Protein AF-A0A1G6X7L1-F1 (afdb_monomer)

Sequence (211 aa):
MFVKTYCVPLAWALCLGLVFGLPQARAQELPPTDASYVEVDPAAQRVAAINAEDNGARSALESLVRREPRNALARLQYAQMLLDRGLRARVARELDSAERFSEAGSPLRRSVHFNAGWILFRMGDFDGARSQWLQAWQQHGGHPDWVPVAFALALWSQGDRDTALAFFKAELAARPDQWQSAEAFDARTRDMSPGERFALQSMQQALASAR

Radius of gyration: 25.92 Å; Cα contacts (8 Å, |Δi|>4): 232; chains: 1; bounding box: 43×106×59 Å

Foldseek 3Di:
DDDDDDDDDDDDPPPPDDPDDDPPPPPDDAPDLAQFQPDAQPLLDAQDADDLPPPVSLVVLVVCCVVCVLQLSSLLNNLQSCVVVVVPVCNVVSLVSSCVSDDPLDSSNLSSLNSQLVSCVSVVNLVSSRVSPSSSCVSVVGRHNCRLLSNLSSCLSVVVLVVSLSSLVSNCVNCVVCPVDPVSLCVNCVVPDPSSSVSSVVSVVVVVVVD

Structure (mmCIF, N/CA/C/O backbone):
data_AF-A0A1G6X7L1-F1
#
_entry.id   AF-A0A1G6X7L1-F1
#
loop_
_atom_site.group_PDB
_atom_site.id
_atom_site.type_symbol
_atom_site.label_atom_id
_atom_site.label_alt_id
_atom_site.label_comp_id
_atom_site.label_asym_id
_atom_site.label_entity_id
_atom_site.label_seq_id
_atom_site.pdbx_PDB_ins_code
_atom_site.Cartn_x
_atom_site.Cartn_y
_atom_site.Cartn_z
_atom_site.occupancy
_atom_site.B_iso_or_equiv
_atom_site.auth_seq_id
_atom_site.auth_comp_id
_atom_site.auth_asym_id
_atom_site.auth_atom_id
_atom_site.pdbx_PDB_model_num
ATOM 1 N N . MET A 1 1 ? 8.230 -88.586 34.409 1.00 37.84 1 MET A N 1
ATOM 2 C CA . MET A 1 1 ? 9.679 -88.858 34.322 1.00 37.84 1 MET A CA 1
ATOM 3 C C . MET A 1 1 ? 10.165 -88.284 32.990 1.00 37.84 1 MET A C 1
ATOM 5 O O . MET A 1 1 ? 9.683 -88.753 31.977 1.00 37.84 1 MET A O 1
ATOM 9 N N . PHE A 1 2 ? 11.011 -87.242 33.035 1.00 40.34 2 PHE A N 1
ATOM 10 C CA . PHE A 1 2 ? 11.836 -86.648 31.953 1.00 40.34 2 PHE A CA 1
ATOM 11 C C . PHE A 1 2 ? 11.131 -86.090 30.681 1.00 40.34 2 PHE A C 1
ATOM 13 O O . PHE A 1 2 ? 10.528 -86.828 29.923 1.00 40.34 2 PHE A O 1
ATOM 20 N N . VAL A 1 3 ? 11.041 -84.757 30.503 1.00 43.66 3 VAL A N 1
ATOM 21 C CA . VAL A 1 3 ? 12.027 -83.829 29.871 1.00 43.66 3 VAL A CA 1
ATOM 22 C C . VAL A 1 3 ? 11.927 -83.816 28.331 1.00 43.66 3 VAL A C 1
ATOM 24 O O . VAL A 1 3 ? 12.275 -84.809 27.710 1.00 43.66 3 VAL A O 1
ATOM 27 N N . LYS A 1 4 ? 11.539 -82.688 27.700 1.00 40.00 4 LYS A N 1
ATOM 28 C CA . LYS A 1 4 ? 12.466 -81.693 27.100 1.00 40.00 4 LYS A CA 1
ATOM 29 C C . LYS A 1 4 ? 11.749 -80.597 26.287 1.00 40.00 4 LYS A C 1
ATOM 31 O O . LYS A 1 4 ? 10.943 -80.857 25.404 1.00 40.00 4 LYS A O 1
ATOM 36 N N . THR A 1 5 ? 12.138 -79.375 26.612 1.00 51.00 5 THR A N 1
ATOM 37 C CA . THR A 1 5 ? 11.936 -78.065 25.983 1.00 51.00 5 THR A CA 1
ATOM 38 C C . THR A 1 5 ? 12.610 -77.939 24.611 1.00 51.00 5 THR A C 1
ATOM 40 O O . THR A 1 5 ? 13.760 -78.347 24.525 1.00 51.00 5 THR A O 1
ATOM 43 N N . TYR A 1 6 ? 11.978 -77.264 23.634 1.00 56.81 6 TYR A N 1
ATOM 44 C CA . TYR A 1 6 ? 12.586 -76.433 22.559 1.00 56.81 6 TYR A CA 1
ATOM 45 C C . TYR A 1 6 ? 11.484 -75.450 22.078 1.00 56.81 6 TYR A C 1
ATOM 47 O O . TYR A 1 6 ? 10.427 -75.904 21.664 1.00 56.81 6 TYR A O 1
ATOM 55 N N . CYS A 1 7 ? 11.487 -74.142 22.373 1.00 43.94 7 CYS A N 1
ATOM 56 C CA . CYS A 1 7 ? 12.358 -73.035 21.937 1.00 43.94 7 CYS A CA 1
ATOM 57 C C . CYS A 1 7 ? 12.256 -72.730 20.428 1.00 43.94 7 CYS A C 1
ATOM 59 O O . CYS A 1 7 ? 12.809 -73.493 19.650 1.00 43.94 7 CYS A O 1
ATOM 61 N N . VAL A 1 8 ? 11.537 -71.655 20.049 1.00 50.31 8 VAL A N 1
ATOM 62 C CA . VAL A 1 8 ? 12.000 -70.457 19.290 1.00 50.31 8 VAL A CA 1
ATOM 63 C C . VAL A 1 8 ? 10.814 -69.470 19.135 1.00 50.31 8 VAL A C 1
ATOM 65 O O . VAL A 1 8 ? 9.807 -69.844 18.536 1.00 50.31 8 VAL A O 1
ATOM 68 N N . PRO A 1 9 ? 10.908 -68.206 19.601 1.00 54.66 9 PRO A N 1
ATOM 69 C CA . PRO A 1 9 ? 10.032 -67.115 19.175 1.00 54.66 9 PRO A CA 1
ATOM 70 C C . PRO A 1 9 ? 10.755 -66.180 18.181 1.00 54.66 9 PRO A C 1
ATOM 72 O O . PRO A 1 9 ? 11.858 -65.708 18.440 1.00 54.66 9 PRO A O 1
ATOM 75 N N . LEU A 1 10 ? 10.117 -65.874 17.052 1.00 45.69 10 LEU A N 1
ATOM 76 C CA . LEU A 1 10 ? 10.469 -64.800 16.110 1.00 45.69 10 LEU A CA 1
ATOM 77 C C . LEU A 1 10 ? 9.136 -64.213 15.624 1.00 45.69 10 LEU A C 1
ATOM 79 O O . LEU A 1 10 ? 8.244 -64.974 15.279 1.00 45.69 10 LEU A O 1
ATOM 83 N N . ALA A 1 11 ? 8.883 -62.918 15.523 1.00 41.53 11 ALA A N 1
ATOM 84 C CA . ALA A 1 11 ? 9.571 -61.711 15.934 1.00 41.53 11 ALA A CA 1
ATOM 85 C C . ALA A 1 11 ? 8.480 -60.622 15.904 1.00 41.53 11 ALA A C 1
ATOM 87 O O . ALA A 1 11 ? 7.683 -60.567 14.966 1.00 41.53 11 ALA A O 1
ATOM 88 N N . TRP A 1 12 ? 8.401 -59.784 16.936 1.00 43.56 12 TRP A N 1
ATOM 89 C CA . TRP A 1 12 ? 7.521 -58.617 16.941 1.00 43.56 12 TRP A CA 1
ATOM 90 C C . TRP A 1 12 ? 8.093 -57.555 15.998 1.00 43.56 12 TRP A C 1
ATOM 92 O O . TRP A 1 12 ? 9.092 -56.912 16.315 1.00 43.56 12 TRP A O 1
ATOM 102 N N . ALA A 1 13 ? 7.465 -57.362 14.839 1.00 49.31 13 ALA A N 1
ATOM 103 C CA . ALA A 1 13 ? 7.762 -56.239 13.961 1.00 49.31 13 ALA A CA 1
ATOM 104 C C . ALA A 1 13 ? 7.077 -54.972 14.508 1.00 49.31 13 ALA A C 1
ATOM 106 O O . ALA A 1 13 ? 5.924 -54.675 14.197 1.00 49.31 13 ALA A O 1
ATOM 107 N N . LEU A 1 14 ? 7.795 -54.235 15.357 1.00 47.28 14 LEU A N 1
ATOM 108 C CA . LEU A 1 14 ? 7.478 -52.854 15.719 1.00 47.28 14 LEU A CA 1
ATOM 109 C C . LEU A 1 14 ? 7.603 -51.973 14.468 1.00 47.28 14 LEU A C 1
ATOM 111 O O . LEU A 1 14 ? 8.698 -51.569 14.081 1.00 47.28 14 LEU A O 1
ATOM 115 N N . CYS A 1 15 ? 6.472 -51.667 13.832 1.00 44.88 15 CYS A N 1
ATOM 116 C CA . CYS A 1 15 ? 6.388 -50.597 12.844 1.00 44.88 15 CYS A CA 1
ATOM 117 C C . CYS A 1 15 ? 6.437 -49.251 13.580 1.00 44.88 15 CYS A C 1
ATOM 119 O O . CYS A 1 15 ? 5.410 -48.711 13.988 1.00 44.88 15 CYS A O 1
ATOM 121 N N . LEU A 1 16 ? 7.645 -48.718 13.769 1.00 51.53 16 LEU A N 1
ATOM 122 C CA . LEU A 1 16 ? 7.860 -47.314 14.112 1.00 51.53 16 LEU A CA 1
ATOM 123 C C . LEU A 1 16 ? 7.413 -46.461 12.919 1.00 51.53 16 LEU A C 1
ATOM 125 O O . LEU A 1 16 ? 8.151 -46.271 11.954 1.00 51.53 16 LEU A O 1
ATOM 129 N N . GLY A 1 17 ? 6.168 -45.990 12.976 1.00 51.66 17 GLY A N 1
ATOM 130 C CA . GLY A 1 17 ? 5.639 -45.001 12.050 1.00 51.66 17 GLY A CA 1
ATOM 131 C C . GLY A 1 17 ? 6.431 -43.702 12.170 1.00 51.66 17 GLY A C 1
ATOM 132 O O . GLY A 1 17 ? 6.339 -42.997 13.172 1.00 51.66 17 GLY A O 1
ATOM 133 N N . LEU A 1 18 ? 7.211 -43.396 11.135 1.00 55.12 18 LEU A N 1
ATOM 134 C CA . LEU A 1 18 ? 7.778 -42.076 10.889 1.00 55.12 18 LEU A CA 1
ATOM 135 C C . LEU A 1 18 ? 6.626 -41.081 10.705 1.00 55.12 18 LEU A C 1
ATOM 137 O O . LEU A 1 18 ? 6.041 -40.979 9.628 1.00 55.12 18 LEU A O 1
ATOM 141 N N . VAL A 1 19 ? 6.287 -40.351 11.768 1.00 57.75 19 VAL A N 1
ATOM 142 C CA . VAL A 1 19 ? 5.445 -39.158 11.669 1.00 57.75 19 VAL A CA 1
ATOM 143 C C . VAL A 1 19 ? 6.284 -38.090 10.974 1.00 57.75 19 VAL A C 1
ATOM 145 O O . VAL A 1 19 ? 7.127 -37.439 11.588 1.00 57.75 19 VAL A O 1
ATOM 148 N N . PHE A 1 20 ? 6.090 -37.949 9.663 1.00 55.00 20 PHE A N 1
ATOM 149 C CA . PHE A 1 20 ? 6.583 -36.805 8.906 1.00 55.00 20 PHE A CA 1
ATOM 150 C C . PHE A 1 20 ? 5.993 -35.531 9.521 1.00 55.00 20 PHE A C 1
ATOM 152 O O . PHE A 1 20 ? 4.781 -35.320 9.494 1.00 55.00 20 PHE A O 1
ATOM 159 N N . GLY A 1 21 ? 6.853 -34.697 10.107 1.00 51.59 21 GLY A N 1
ATOM 160 C CA . GLY A 1 21 ? 6.474 -33.380 10.600 1.00 51.59 21 GLY A CA 1
ATOM 161 C C . GLY A 1 21 ? 6.004 -32.514 9.437 1.00 51.59 21 GLY A C 1
ATOM 162 O O . GLY A 1 21 ? 6.806 -32.120 8.592 1.00 51.59 21 GLY A O 1
ATOM 163 N N . LEU A 1 22 ? 4.703 -32.231 9.382 1.00 60.34 22 LEU A N 1
ATOM 164 C CA . LEU A 1 22 ? 4.175 -31.189 8.509 1.00 60.34 22 LEU A CA 1
ATOM 165 C C . LEU A 1 22 ? 4.802 -29.849 8.927 1.00 60.34 22 LEU A C 1
ATOM 167 O O . LEU A 1 22 ? 4.898 -29.582 10.131 1.00 60.34 22 LEU A O 1
ATOM 171 N N . PRO A 1 23 ? 5.226 -28.995 7.980 1.00 51.00 23 PRO A N 1
ATOM 172 C CA . PRO A 1 23 ? 5.684 -27.659 8.316 1.00 51.00 23 PRO A CA 1
ATOM 173 C C . PRO A 1 23 ? 4.526 -26.919 8.986 1.00 51.00 23 PRO A C 1
ATOM 175 O O . PRO A 1 23 ? 3.492 -26.671 8.366 1.00 51.00 23 PRO A O 1
ATOM 178 N N . GLN A 1 24 ? 4.678 -26.592 10.269 1.00 48.41 24 GLN A N 1
ATOM 179 C CA . GLN A 1 24 ? 3.738 -25.704 10.935 1.00 48.41 24 GLN A CA 1
ATOM 180 C C . GLN A 1 24 ? 3.845 -24.344 10.252 1.00 48.41 24 GLN A C 1
ATOM 182 O O . GLN A 1 24 ? 4.888 -23.690 10.327 1.00 48.41 24 GLN A O 1
ATOM 187 N N . ALA A 1 25 ? 2.781 -23.936 9.558 1.00 50.44 25 ALA A N 1
ATOM 188 C CA . ALA A 1 25 ? 2.624 -22.563 9.117 1.00 50.44 25 ALA A CA 1
ATOM 189 C C . ALA A 1 25 ? 2.674 -21.692 10.377 1.00 50.44 25 ALA A C 1
ATOM 191 O O . ALA A 1 25 ? 1.733 -21.673 11.169 1.00 50.44 25 ALA A O 1
ATOM 192 N N . ARG A 1 26 ? 3.817 -21.045 10.622 1.00 50.56 26 ARG A N 1
ATOM 193 C CA . ARG A 1 26 ? 3.919 -20.067 11.699 1.00 50.56 26 ARG A CA 1
ATOM 194 C C . ARG A 1 26 ? 2.956 -18.947 11.350 1.00 50.56 26 ARG A C 1
ATOM 196 O O . ARG A 1 26 ? 3.127 -18.310 10.312 1.00 50.56 26 ARG A O 1
ATOM 203 N N . ALA A 1 27 ? 1.954 -18.733 12.198 1.00 59.91 27 ALA A N 1
ATOM 204 C CA . ALA A 1 27 ? 1.160 -17.520 12.137 1.00 59.91 27 ALA A CA 1
ATOM 205 C C . ALA A 1 27 ? 2.143 -16.346 12.218 1.00 59.91 27 ALA A C 1
ATOM 207 O O . ALA A 1 27 ? 2.868 -16.213 13.204 1.00 59.91 27 ALA A O 1
ATOM 208 N N . GLN A 1 28 ? 2.255 -15.574 11.137 1.00 66.81 28 GLN A N 1
ATOM 209 C CA . GLN A 1 28 ? 3.029 -14.341 11.163 1.00 66.81 28 GLN A CA 1
ATOM 210 C C . GLN A 1 28 ? 2.361 -13.405 12.165 1.00 66.81 28 GLN A C 1
ATOM 212 O O . GLN A 1 28 ? 1.167 -13.125 12.051 1.00 66.81 28 GLN A O 1
ATOM 217 N N . GLU A 1 29 ? 3.130 -12.976 13.161 1.00 84.75 29 GLU A N 1
ATOM 218 C CA . GLU A 1 29 ? 2.651 -12.090 14.213 1.00 84.75 29 GLU A CA 1
ATOM 219 C C . GLU A 1 29 ? 2.239 -10.748 13.601 1.00 84.75 29 GLU A C 1
ATOM 221 O O . GLU A 1 29 ? 3.003 -10.131 12.853 1.00 84.75 29 GLU A O 1
ATOM 226 N N . LEU A 1 30 ? 0.996 -10.344 13.862 1.00 92.25 30 LEU A N 1
ATOM 227 C CA . LEU A 1 30 ? 0.472 -9.064 13.407 1.00 92.25 30 LEU A CA 1
ATOM 228 C C . LEU A 1 30 ? 1.059 -7.926 14.253 1.00 92.25 30 LEU A C 1
ATOM 230 O O . LEU A 1 30 ? 1.385 -8.142 15.422 1.00 92.25 30 LEU A O 1
ATOM 234 N N . PRO A 1 31 ? 1.151 -6.705 13.697 1.00 95.50 31 PRO A N 1
ATOM 235 C CA . PRO A 1 31 ? 1.469 -5.535 14.499 1.00 95.50 31 PRO A CA 1
ATOM 236 C C . PRO A 1 31 ? 0.452 -5.353 15.644 1.00 95.50 31 PRO A C 1
ATOM 238 O O . PRO A 1 31 ? -0.723 -5.695 15.468 1.00 95.50 31 PRO A O 1
ATOM 241 N N . PRO A 1 32 ? 0.861 -4.810 16.803 1.00 95.31 32 PRO A N 1
ATOM 242 C CA . PRO A 1 32 ? -0.068 -4.446 17.868 1.00 95.31 32 PRO A CA 1
ATOM 243 C C . PRO A 1 32 ? -1.196 -3.525 17.378 1.00 95.31 32 PRO A C 1
ATOM 245 O O . PRO A 1 32 ? -1.004 -2.681 16.508 1.00 95.31 32 PRO A O 1
ATOM 248 N N . THR A 1 33 ? -2.394 -3.666 17.947 1.00 94.88 33 THR A N 1
ATOM 249 C CA . THR A 1 33 ? -3.557 -2.825 17.614 1.00 94.88 33 THR A CA 1
ATOM 250 C C . THR A 1 33 ? -3.740 -1.722 18.656 1.00 94.88 33 THR A C 1
ATOM 252 O O . THR A 1 33 ? -4.708 -1.735 19.422 1.00 94.88 33 THR A O 1
ATOM 255 N N . ASP A 1 34 ? -2.800 -0.784 18.731 1.00 93.12 34 ASP A N 1
ATOM 256 C CA . ASP A 1 34 ? -2.845 0.330 19.683 1.00 93.12 34 ASP A CA 1
ATOM 257 C C . ASP A 1 34 ? -2.622 1.696 19.009 1.00 93.12 34 ASP A C 1
ATOM 259 O O . ASP A 1 34 ? -2.259 1.791 17.839 1.00 93.12 34 ASP A O 1
ATOM 263 N N . ALA A 1 35 ? -2.906 2.776 19.738 1.00 94.62 35 ALA A N 1
ATOM 264 C CA . ALA A 1 35 ? -2.915 4.136 19.198 1.00 94.62 35 ALA A CA 1
ATOM 265 C C . ALA A 1 35 ? -1.516 4.785 19.080 1.00 94.62 35 ALA A C 1
ATOM 267 O O . ALA A 1 35 ? -1.427 5.988 18.840 1.00 94.62 35 ALA A O 1
ATOM 268 N N . SER A 1 36 ? -0.424 4.034 19.267 1.00 96.12 36 SER A N 1
ATOM 269 C CA . SER A 1 36 ? 0.944 4.574 19.208 1.00 96.12 36 SER A CA 1
ATOM 270 C C . SER A 1 36 ? 1.467 4.811 17.788 1.00 96.12 36 SER A C 1
ATOM 272 O O . SER A 1 36 ? 2.488 5.477 17.630 1.00 96.12 36 SER A O 1
ATOM 274 N N . TYR A 1 37 ? 0.773 4.318 16.755 1.00 96.94 37 TYR A N 1
ATOM 275 C CA . TYR A 1 37 ? 1.136 4.496 15.344 1.00 96.94 37 TYR A CA 1
ATOM 276 C C . TYR A 1 37 ? 0.974 5.936 14.874 1.00 96.94 37 TYR A C 1
ATOM 278 O O . TYR A 1 37 ? 0.020 6.242 14.166 1.00 96.94 37 TYR A O 1
ATOM 286 N N . VAL A 1 38 ? 1.905 6.815 15.255 1.00 96.62 38 VAL A N 1
ATOM 287 C CA . VAL A 1 38 ? 1.915 8.259 14.954 1.00 96.62 38 VAL A CA 1
ATOM 288 C C . VAL A 1 38 ? 3.126 8.722 14.141 1.00 96.62 38 VAL A C 1
ATOM 290 O O . VAL A 1 38 ? 3.149 9.866 13.689 1.00 96.62 38 VAL A O 1
ATOM 293 N N . GLU A 1 39 ? 4.118 7.858 13.932 1.00 97.38 39 GLU A N 1
ATOM 294 C CA . GLU A 1 39 ? 5.397 8.222 13.320 1.00 97.38 39 GLU A CA 1
ATOM 295 C C . GLU A 1 39 ? 5.269 8.347 11.798 1.00 97.38 39 GLU A C 1
ATOM 297 O O . GLU A 1 39 ? 4.736 7.465 11.131 1.00 97.38 39 GLU A O 1
ATOM 302 N N . VAL A 1 40 ? 5.781 9.432 11.219 1.00 96.94 40 VAL A N 1
ATOM 303 C CA . VAL A 1 40 ? 5.856 9.560 9.758 1.00 96.94 40 VAL A CA 1
ATOM 304 C C . VAL A 1 40 ? 7.008 8.698 9.251 1.00 96.94 40 VAL A C 1
ATOM 306 O O . VAL A 1 40 ? 8.141 8.888 9.688 1.00 96.94 40 VAL A O 1
ATOM 309 N N . ASP A 1 41 ? 6.740 7.805 8.297 1.00 97.56 41 ASP A N 1
ATOM 310 C CA . ASP A 1 41 ? 7.761 6.983 7.636 1.00 97.56 41 ASP A CA 1
ATOM 311 C C . ASP A 1 41 ? 8.162 7.597 6.279 1.00 97.56 41 ASP A C 1
ATOM 313 O O . ASP A 1 41 ? 7.411 7.489 5.303 1.00 97.56 41 ASP A O 1
ATOM 317 N N . PRO A 1 42 ? 9.358 8.207 6.149 1.00 96.81 42 PRO A N 1
ATOM 318 C CA . PRO A 1 42 ? 9.792 8.816 4.893 1.00 96.81 42 PRO A CA 1
ATOM 319 C C . PRO A 1 42 ? 9.967 7.816 3.744 1.00 96.81 42 PRO A C 1
ATOM 321 O O . PRO A 1 42 ? 9.969 8.230 2.585 1.00 96.81 42 PRO A O 1
ATOM 324 N N . ALA A 1 43 ? 10.135 6.522 4.041 1.00 96.69 43 ALA A N 1
ATOM 325 C CA . ALA A 1 43 ? 10.224 5.462 3.040 1.00 96.69 43 ALA A CA 1
ATOM 326 C C . ALA A 1 43 ? 8.838 4.961 2.591 1.00 96.69 43 ALA A C 1
ATOM 328 O O . ALA A 1 43 ? 8.718 4.332 1.541 1.00 96.69 43 ALA A O 1
ATOM 329 N N . ALA A 1 44 ? 7.771 5.273 3.327 1.00 96.62 44 ALA A N 1
ATOM 330 C CA . ALA A 1 44 ? 6.399 4.894 2.999 1.00 96.62 44 ALA A CA 1
ATOM 331 C C . ALA A 1 44 ? 5.722 5.886 2.039 1.00 96.62 44 ALA A C 1
ATOM 333 O O . ALA A 1 44 ? 4.569 6.285 2.211 1.00 96.62 44 ALA A O 1
ATOM 334 N N . GLN A 1 45 ? 6.438 6.294 0.992 1.00 95.31 45 GLN A N 1
ATOM 335 C CA . GLN A 1 45 ? 5.884 7.139 -0.062 1.00 95.31 45 GLN A CA 1
ATOM 336 C C . GLN A 1 45 ? 5.360 6.267 -1.197 1.00 95.31 45 GLN A C 1
ATOM 338 O O . GLN A 1 45 ? 6.079 5.418 -1.736 1.00 95.31 45 GLN A O 1
ATOM 343 N N . ARG A 1 46 ? 4.091 6.472 -1.572 1.00 93.25 46 ARG A N 1
ATOM 344 C CA . ARG A 1 46 ? 3.518 5.795 -2.738 1.00 93.25 46 ARG A CA 1
ATOM 345 C C . ARG A 1 46 ? 4.252 6.249 -3.993 1.00 93.25 46 ARG A C 1
ATOM 347 O O . ARG A 1 46 ? 4.499 7.440 -4.177 1.00 93.25 46 ARG A O 1
ATOM 354 N N . VAL A 1 47 ? 4.567 5.306 -4.873 1.00 94.44 47 VAL A N 1
ATOM 355 C CA . VAL A 1 47 ? 5.106 5.636 -6.190 1.00 94.44 47 VAL A CA 1
ATOM 356 C C . VAL A 1 47 ? 4.143 6.540 -6.952 1.00 94.44 47 VAL A C 1
ATOM 358 O O . VAL A 1 47 ? 2.928 6.350 -6.904 1.00 94.44 47 VAL A O 1
ATOM 361 N N . ALA A 1 48 ? 4.698 7.529 -7.655 1.00 87.75 48 ALA A N 1
ATOM 362 C CA . ALA A 1 48 ? 3.892 8.472 -8.419 1.00 87.75 48 ALA A CA 1
ATOM 363 C C . ALA A 1 48 ? 3.011 7.728 -9.432 1.00 87.75 48 ALA A C 1
ATOM 365 O O . ALA A 1 48 ? 3.516 6.950 -10.247 1.00 87.75 48 ALA A O 1
ATOM 366 N N . ALA A 1 49 ? 1.703 7.986 -9.370 1.00 80.81 49 ALA A N 1
ATOM 367 C CA . ALA A 1 49 ? 0.762 7.479 -10.351 1.00 80.81 49 ALA A CA 1
ATOM 368 C C . ALA A 1 49 ? 1.085 8.098 -11.714 1.00 80.81 49 ALA A C 1
ATOM 370 O O . ALA A 1 49 ? 1.225 9.315 -11.845 1.00 80.81 49 ALA A O 1
ATOM 371 N N . ILE A 1 50 ? 1.207 7.250 -12.727 1.00 88.75 50 ILE A N 1
ATOM 372 C CA . ILE A 1 50 ? 1.340 7.680 -14.114 1.00 88.75 50 ILE A CA 1
ATOM 373 C C . ILE A 1 50 ? -0.004 7.438 -14.777 1.00 88.75 50 ILE A C 1
ATOM 375 O O . ILE A 1 50 ? -0.575 6.359 -14.627 1.00 88.75 50 ILE A O 1
ATOM 379 N N . ASN A 1 51 ? -0.505 8.428 -15.518 1.00 87.19 51 ASN A N 1
ATOM 380 C CA . ASN A 1 51 ? -1.701 8.225 -16.320 1.00 87.19 51 ASN A CA 1
ATOM 381 C C . ASN A 1 51 ? -1.415 7.128 -17.357 1.00 87.19 51 ASN A C 1
ATOM 383 O O . ASN A 1 51 ? -0.663 7.332 -18.308 1.00 87.19 51 ASN A O 1
ATOM 387 N N . ALA A 1 52 ? -2.011 5.955 -17.163 1.00 83.06 52 ALA A N 1
ATOM 388 C CA . ALA A 1 52 ? -1.811 4.795 -18.020 1.00 83.06 52 ALA A CA 1
ATOM 389 C C . ALA A 1 52 ? -2.285 5.019 -19.471 1.00 83.06 52 ALA A C 1
ATOM 391 O O . ALA A 1 52 ? -1.780 4.364 -20.396 1.00 83.06 52 ALA A O 1
ATOM 392 N N . GLU A 1 53 ? -3.232 5.941 -19.664 1.00 88.25 53 GLU A N 1
ATOM 393 C CA . GLU A 1 53 ? -3.769 6.351 -20.964 1.00 88.25 53 GLU A CA 1
ATOM 394 C C . GLU A 1 53 ? -2.849 7.350 -21.682 1.00 88.25 53 GLU A C 1
ATOM 396 O O . GLU A 1 53 ? -2.883 7.450 -22.910 1.00 88.25 53 GLU A O 1
ATOM 401 N N . ASP A 1 54 ? -1.960 8.027 -20.948 1.00 94.56 54 ASP A N 1
ATOM 402 C CA . ASP A 1 54 ? -0.937 8.891 -21.528 1.00 94.56 54 ASP A CA 1
ATOM 403 C C . ASP A 1 54 ? 0.181 8.040 -22.152 1.00 94.56 54 ASP A C 1
ATOM 405 O O . ASP A 1 54 ? 1.070 7.492 -21.488 1.00 94.56 54 ASP A O 1
ATOM 409 N N . ASN A 1 55 ? 0.137 7.935 -23.481 1.00 94.12 55 ASN A N 1
ATOM 410 C CA . ASN A 1 55 ? 1.125 7.203 -24.266 1.00 94.12 55 ASN A CA 1
ATOM 411 C C . ASN A 1 55 ? 2.551 7.743 -24.074 1.00 94.12 55 ASN A C 1
ATOM 413 O O . ASN A 1 55 ? 3.493 6.950 -24.054 1.00 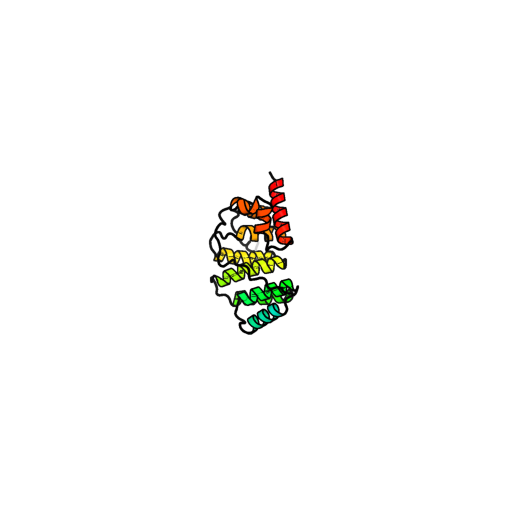94.12 55 ASN A O 1
ATOM 417 N N . GLY A 1 56 ? 2.718 9.061 -23.929 1.00 96.00 56 GLY A N 1
ATOM 418 C CA . GLY A 1 56 ? 4.020 9.697 -23.751 1.00 96.00 56 GLY A CA 1
ATOM 419 C C . GLY A 1 56 ? 4.630 9.343 -22.400 1.00 96.00 56 GLY A C 1
ATOM 420 O O . GLY A 1 56 ? 5.762 8.852 -22.344 1.00 96.00 56 GLY A O 1
ATOM 421 N N . ALA A 1 57 ? 3.855 9.498 -21.325 1.00 94.62 57 ALA A N 1
ATOM 422 C CA . ALA A 1 57 ? 4.288 9.144 -19.975 1.00 94.62 57 ALA A CA 1
ATOM 423 C C . ALA A 1 57 ? 4.623 7.647 -19.860 1.00 94.62 57 ALA A C 1
ATOM 425 O O . ALA A 1 57 ? 5.666 7.270 -19.317 1.00 94.62 57 ALA A O 1
ATOM 426 N N . ARG A 1 58 ? 3.800 6.786 -20.470 1.00 94.94 58 ARG A N 1
ATOM 427 C CA . ARG A 1 58 ? 4.064 5.346 -20.546 1.00 94.94 58 ARG A CA 1
ATOM 428 C C . ARG A 1 58 ? 5.363 5.028 -21.280 1.00 94.94 58 ARG A C 1
ATOM 430 O O . ARG A 1 58 ? 6.197 4.292 -20.755 1.00 94.94 58 ARG A O 1
ATOM 437 N N . SER A 1 59 ? 5.554 5.559 -22.487 1.00 95.81 59 SER A N 1
ATOM 438 C CA . SER A 1 59 ? 6.765 5.294 -23.271 1.00 95.81 59 SER A CA 1
ATOM 439 C C . SER A 1 59 ? 8.027 5.819 -22.581 1.00 95.81 59 SER A C 1
ATOM 441 O O . SER A 1 59 ? 9.087 5.192 -22.693 1.00 95.81 59 SER A O 1
ATOM 443 N N . ALA A 1 60 ? 7.927 6.919 -21.830 1.00 96.44 60 ALA A N 1
ATOM 444 C CA . ALA A 1 60 ? 9.018 7.434 -21.010 1.00 96.44 60 ALA A CA 1
ATOM 445 C C . ALA A 1 60 ? 9.388 6.462 -19.877 1.00 96.44 60 ALA A C 1
ATOM 447 O O . ALA A 1 60 ? 10.565 6.114 -19.747 1.00 96.44 60 ALA A O 1
ATOM 448 N N . LEU A 1 61 ? 8.401 5.961 -19.125 1.00 97.25 61 LEU A N 1
ATOM 449 C CA . LEU A 1 61 ? 8.613 4.983 -18.053 1.00 97.25 61 LEU A CA 1
ATOM 450 C C . LEU A 1 61 ? 9.175 3.658 -18.580 1.00 97.25 61 LEU A C 1
ATOM 452 O O . LEU A 1 61 ? 10.148 3.132 -18.046 1.00 97.25 61 LEU A O 1
ATOM 456 N N . GLU A 1 62 ? 8.617 3.140 -19.674 1.00 95.81 62 GLU A N 1
ATOM 457 C CA . GLU A 1 62 ? 9.125 1.931 -20.328 1.00 95.81 62 GLU A CA 1
ATOM 458 C C . GLU A 1 62 ? 10.581 2.102 -20.774 1.00 95.81 62 GLU A C 1
ATOM 460 O O . GLU A 1 62 ? 11.397 1.190 -20.634 1.00 95.81 62 GLU A O 1
ATOM 465 N N . SER A 1 63 ? 10.929 3.277 -21.302 1.00 97.50 63 SER A N 1
ATOM 466 C CA . SER A 1 63 ? 12.305 3.586 -21.686 1.00 97.50 63 SER A CA 1
ATOM 467 C C . SER A 1 63 ? 13.225 3.715 -20.476 1.00 97.50 63 SER A C 1
ATOM 469 O O . SER A 1 63 ? 14.369 3.275 -20.553 1.00 97.50 63 SER A O 1
ATOM 471 N N . LEU A 1 64 ? 12.743 4.277 -19.364 1.00 97.44 64 LEU A N 1
ATOM 472 C CA . LEU A 1 64 ? 13.490 4.358 -18.111 1.00 97.44 64 LEU A CA 1
ATOM 473 C C . LEU A 1 64 ? 13.818 2.962 -17.581 1.00 97.44 64 LEU A C 1
ATOM 475 O O . LEU A 1 64 ? 14.987 2.670 -17.366 1.00 97.44 64 LEU A O 1
ATOM 479 N N . VAL A 1 65 ? 12.830 2.069 -17.477 1.00 97.31 65 VAL A N 1
ATOM 480 C CA . VAL A 1 65 ? 13.053 0.685 -17.021 1.00 97.31 65 VAL A CA 1
ATOM 481 C C . VAL A 1 65 ? 14.006 -0.072 -17.953 1.00 97.31 65 VAL A C 1
ATOM 483 O O . VAL A 1 65 ? 14.816 -0.870 -17.483 1.00 97.31 65 VAL A O 1
ATOM 486 N N . ARG A 1 66 ? 13.971 0.190 -19.270 1.00 97.31 66 ARG A N 1
ATOM 487 C CA . ARG A 1 66 ? 14.941 -0.393 -20.217 1.00 97.31 66 ARG A CA 1
ATOM 488 C C . ARG A 1 66 ? 16.366 0.118 -20.008 1.00 97.31 66 ARG A C 1
ATOM 490 O O . ARG A 1 66 ? 17.295 -0.681 -20.077 1.00 97.31 66 ARG A O 1
ATOM 497 N N . ARG A 1 67 ? 16.549 1.426 -19.805 1.00 98.25 67 ARG A N 1
ATOM 498 C CA . ARG A 1 67 ? 17.878 2.039 -19.612 1.00 98.25 67 ARG A CA 1
ATOM 499 C C . ARG A 1 67 ? 18.457 1.739 -18.234 1.00 98.25 67 ARG A C 1
ATOM 501 O O . ARG A 1 67 ? 19.656 1.525 -18.107 1.00 98.25 67 ARG A O 1
ATOM 508 N N . GLU A 1 68 ? 17.601 1.696 -17.222 1.00 98.12 68 GLU A N 1
ATOM 509 C CA . GLU A 1 68 ? 17.957 1.492 -15.823 1.00 98.12 68 GLU A CA 1
ATOM 510 C C . GLU A 1 68 ? 17.243 0.252 -15.265 1.00 98.12 68 GLU A C 1
ATOM 512 O O . GLU A 1 68 ? 16.377 0.350 -14.392 1.00 98.12 68 GLU A O 1
ATOM 517 N N . PRO A 1 69 ? 17.614 -0.960 -15.714 1.00 96.75 69 PRO A N 1
ATOM 518 C CA . PRO A 1 69 ? 16.915 -2.183 -15.328 1.00 96.75 69 PRO A CA 1
ATOM 519 C C . PRO A 1 69 ? 17.048 -2.521 -13.840 1.00 96.75 69 PRO A C 1
ATOM 521 O O . PRO A 1 69 ? 16.375 -3.437 -13.378 1.00 96.75 69 PRO A O 1
ATOM 524 N N . ARG A 1 70 ? 17.905 -1.831 -13.082 1.00 98.12 70 ARG A N 1
ATOM 525 C CA . ARG A 1 70 ? 18.061 -2.011 -11.630 1.00 98.12 70 ARG A CA 1
ATOM 526 C C . ARG A 1 70 ? 17.377 -0.916 -10.807 1.00 98.12 70 ARG A C 1
ATOM 528 O O . ARG A 1 70 ? 17.467 -0.937 -9.587 1.00 98.12 70 ARG A O 1
ATOM 535 N N . ASN A 1 71 ? 16.693 0.032 -11.443 1.00 98.06 71 ASN A N 1
ATOM 536 C CA . ASN A 1 71 ? 15.977 1.082 -10.732 1.00 98.06 71 ASN A CA 1
ATOM 537 C C . ASN A 1 71 ? 14.683 0.513 -10.120 1.00 98.06 71 ASN A C 1
ATOM 539 O O . ASN A 1 71 ? 13.681 0.320 -10.810 1.00 98.06 71 ASN A O 1
ATOM 543 N N . ALA A 1 72 ? 14.723 0.203 -8.820 1.00 98.00 72 ALA A N 1
ATOM 544 C CA . ALA A 1 72 ? 13.614 -0.436 -8.112 1.00 98.00 72 ALA A CA 1
ATOM 545 C C . ALA A 1 72 ? 12.344 0.433 -8.086 1.00 98.00 72 ALA A C 1
ATOM 547 O O . ALA A 1 72 ? 11.250 -0.085 -8.301 1.00 98.00 72 ALA A O 1
ATOM 548 N N . LEU A 1 73 ? 12.472 1.753 -7.901 1.00 97.25 73 LEU A N 1
ATOM 549 C CA . LEU A 1 73 ? 11.319 2.662 -7.887 1.00 97.25 73 LEU A CA 1
ATOM 550 C C . LEU A 1 73 ? 10.657 2.767 -9.266 1.00 97.25 73 LEU A C 1
ATOM 552 O O . LEU A 1 73 ? 9.432 2.705 -9.357 1.00 97.25 73 LEU A O 1
ATOM 556 N N . ALA A 1 74 ? 11.447 2.841 -10.343 1.00 97.62 74 ALA A N 1
ATOM 557 C CA . ALA A 1 74 ? 10.915 2.828 -11.708 1.00 97.62 74 ALA A CA 1
ATOM 558 C C . ALA A 1 74 ? 10.169 1.519 -12.016 1.00 97.62 74 ALA A C 1
ATOM 560 O O . ALA A 1 74 ? 9.142 1.529 -12.693 1.00 97.62 74 ALA A O 1
ATOM 561 N N . ARG A 1 75 ? 10.641 0.386 -11.483 1.00 98.12 75 ARG A N 1
ATOM 562 C CA . ARG A 1 75 ? 9.946 -0.903 -11.610 1.00 98.12 75 ARG A CA 1
ATOM 563 C C . ARG A 1 75 ? 8.630 -0.947 -10.848 1.00 98.12 75 ARG A C 1
ATOM 565 O O . ARG A 1 75 ? 7.657 -1.448 -11.395 1.00 98.12 75 ARG A O 1
ATOM 572 N N . LEU A 1 76 ? 8.559 -0.385 -9.642 1.00 98.31 76 LEU A N 1
ATOM 573 C CA . LEU A 1 76 ? 7.298 -0.258 -8.897 1.00 98.31 76 LEU A CA 1
ATOM 574 C C . LEU A 1 76 ? 6.298 0.652 -9.621 1.00 98.31 76 LEU A C 1
ATOM 576 O O . LEU A 1 76 ? 5.127 0.304 -9.739 1.00 98.31 76 LEU A O 1
ATOM 580 N N . GLN A 1 77 ? 6.759 1.782 -10.166 1.00 97.44 77 GLN A N 1
ATOM 581 C CA . GLN A 1 77 ? 5.934 2.641 -11.023 1.00 97.44 77 GLN A CA 1
ATOM 582 C C . GLN A 1 77 ? 5.422 1.874 -12.244 1.00 97.44 77 GLN A C 1
ATOM 584 O O . GLN A 1 77 ? 4.246 1.961 -12.594 1.00 97.44 77 GLN A O 1
ATOM 589 N N . TYR A 1 78 ? 6.291 1.085 -12.881 1.00 97.50 78 TYR A N 1
ATOM 590 C CA . TYR A 1 78 ? 5.913 0.268 -14.027 1.00 97.50 78 TYR A CA 1
ATOM 591 C C . TYR A 1 78 ? 4.920 -0.833 -13.642 1.00 97.50 78 TYR A C 1
ATOM 593 O O . TYR A 1 78 ? 3.950 -1.048 -14.362 1.00 97.50 78 TYR A O 1
ATOM 601 N N . ALA A 1 79 ? 5.099 -1.473 -12.486 1.00 97.75 79 ALA A N 1
ATOM 602 C CA . ALA A 1 79 ? 4.177 -2.452 -11.919 1.00 97.75 79 ALA A CA 1
ATOM 603 C C . ALA A 1 79 ? 2.781 -1.852 -11.677 1.00 97.75 79 ALA A C 1
ATOM 605 O O . ALA A 1 79 ? 1.786 -2.437 -12.105 1.00 97.75 79 ALA A O 1
ATOM 606 N N . GLN A 1 80 ? 2.708 -0.664 -11.068 1.00 96.12 80 GLN A N 1
ATOM 607 C CA . GLN A 1 80 ? 1.453 0.063 -10.865 1.00 96.12 80 GLN A CA 1
ATOM 608 C C . GLN A 1 80 ? 0.783 0.397 -12.205 1.00 96.12 80 GLN A C 1
ATOM 610 O O . GLN A 1 80 ? -0.379 0.067 -12.415 1.00 96.12 80 GLN A O 1
ATOM 615 N N . MET A 1 81 ? 1.536 0.947 -13.160 1.00 96.19 81 MET A N 1
ATOM 616 C CA . MET A 1 81 ? 1.018 1.260 -14.493 1.00 96.19 81 MET A CA 1
ATOM 617 C C . MET A 1 81 ? 0.515 0.005 -15.233 1.00 96.19 81 MET A C 1
ATOM 619 O O . MET A 1 81 ? -0.492 0.051 -15.938 1.00 96.19 81 MET A O 1
ATOM 623 N N . LEU A 1 82 ? 1.194 -1.139 -15.097 1.00 96.00 82 LEU A N 1
ATOM 624 C CA . LEU A 1 82 ? 0.732 -2.415 -15.653 1.00 96.00 82 LEU A CA 1
ATOM 625 C C . LEU A 1 82 ? -0.596 -2.851 -15.023 1.00 96.00 82 LEU A C 1
ATOM 627 O O . LEU A 1 82 ? -1.479 -3.306 -15.751 1.00 96.00 82 LEU A O 1
ATOM 631 N N . LEU A 1 83 ? -0.744 -2.700 -13.705 1.00 95.19 83 LEU A N 1
ATOM 632 C CA . LEU A 1 83 ? -1.983 -2.999 -12.993 1.00 95.19 83 LEU A CA 1
ATOM 633 C C . LEU A 1 83 ? -3.140 -2.115 -13.473 1.00 95.19 83 LEU A C 1
ATOM 635 O O . LEU A 1 83 ? -4.203 -2.649 -13.785 1.00 95.19 83 LEU A O 1
ATOM 639 N N . ASP A 1 84 ? -2.913 -0.809 -13.612 1.00 93.38 84 ASP A N 1
ATOM 640 C CA . ASP A 1 84 ? -3.920 0.153 -14.082 1.00 93.38 84 ASP A CA 1
ATOM 641 C C . ASP A 1 84 ? -4.388 -0.162 -15.513 1.00 93.38 84 ASP A C 1
ATOM 643 O O . ASP A 1 84 ? -5.544 0.046 -15.868 1.00 93.38 84 ASP A O 1
ATOM 647 N N . ARG A 1 85 ? -3.511 -0.762 -16.331 1.00 94.12 85 ARG A N 1
ATOM 648 C CA . ARG A 1 85 ? -3.836 -1.263 -17.679 1.00 94.12 85 ARG A CA 1
ATOM 649 C C . ARG A 1 85 ? -4.459 -2.662 -17.700 1.00 94.12 85 ARG A C 1
ATOM 651 O O . ARG A 1 85 ? -4.638 -3.229 -18.777 1.00 94.12 85 ARG A O 1
ATOM 658 N N . GLY A 1 86 ? -4.716 -3.265 -16.542 1.00 93.94 86 GLY A N 1
ATOM 659 C CA . GLY A 1 86 ? -5.238 -4.628 -16.424 1.00 93.94 86 GLY A CA 1
ATOM 660 C C . GLY A 1 86 ? -4.230 -5.731 -16.773 1.00 93.94 86 GLY A C 1
ATOM 661 O O . GLY A 1 86 ? -4.593 -6.905 -16.836 1.00 93.94 86 GLY A O 1
ATOM 662 N N . LEU A 1 87 ? -2.947 -5.407 -16.962 1.00 95.44 87 LEU A N 1
ATOM 663 C CA . LEU A 1 87 ? -1.885 -6.345 -17.351 1.00 95.44 87 LEU A CA 1
ATOM 664 C C . LEU A 1 87 ? -1.301 -7.096 -16.141 1.00 95.44 87 LEU A C 1
ATOM 666 O O . LEU A 1 87 ? -0.083 -7.178 -15.958 1.00 95.44 87 LEU A O 1
ATOM 670 N N . ARG A 1 88 ? -2.180 -7.686 -15.323 1.00 95.31 88 ARG A N 1
ATOM 671 C CA . ARG A 1 88 ? -1.852 -8.308 -14.026 1.00 95.31 88 ARG A CA 1
ATOM 672 C C . ARG A 1 88 ? -0.765 -9.380 -14.103 1.00 95.31 88 ARG A C 1
ATOM 674 O O . ARG A 1 88 ? 0.102 -9.429 -13.239 1.00 95.31 88 ARG A O 1
ATOM 681 N N . ALA A 1 89 ? -0.740 -10.176 -15.175 1.00 95.31 89 ALA A N 1
ATOM 682 C CA . ALA A 1 89 ? 0.244 -11.250 -15.365 1.00 95.31 89 ALA A CA 1
ATOM 683 C C . ALA A 1 89 ? 1.708 -10.764 -15.408 1.00 95.31 89 ALA A C 1
ATOM 685 O O . ALA A 1 89 ? 2.634 -11.561 -15.270 1.00 95.31 89 ALA A O 1
ATOM 686 N N . ARG A 1 90 ? 1.939 -9.464 -15.629 1.00 95.44 90 ARG A N 1
ATOM 687 C CA . ARG A 1 90 ? 3.283 -8.876 -15.706 1.00 95.44 90 ARG A CA 1
ATOM 688 C C . ARG A 1 90 ? 3.743 -8.234 -14.399 1.00 95.44 90 ARG A C 1
ATOM 690 O O . ARG A 1 90 ? 4.935 -7.980 -14.273 1.00 95.44 90 ARG A O 1
ATOM 697 N N . VAL A 1 91 ? 2.837 -8.005 -13.448 1.00 98.06 91 VAL A N 1
ATOM 698 C CA . VAL A 1 91 ? 3.114 -7.250 -12.217 1.00 98.06 91 VAL A CA 1
ATOM 699 C C . VAL A 1 91 ? 4.106 -7.986 -11.319 1.00 98.06 91 VAL A C 1
ATOM 701 O O . VAL A 1 91 ? 5.095 -7.390 -10.906 1.00 98.06 91 VAL A O 1
ATOM 704 N N . ALA A 1 92 ? 3.905 -9.290 -11.097 1.00 97.38 92 ALA A N 1
ATOM 705 C CA . ALA A 1 92 ? 4.745 -10.090 -10.199 1.00 97.38 92 ALA A CA 1
ATOM 706 C C . ALA A 1 92 ? 6.243 -9.990 -10.538 1.00 97.38 92 ALA A C 1
ATOM 708 O O . ALA A 1 92 ? 7.059 -9.716 -9.665 1.00 97.38 92 ALA A O 1
ATOM 709 N N . ARG A 1 93 ? 6.606 -10.078 -11.828 1.00 97.56 93 ARG A N 1
ATOM 710 C CA . ARG A 1 93 ? 8.011 -9.951 -12.257 1.00 97.56 93 ARG A CA 1
ATOM 711 C C . ARG A 1 93 ? 8.639 -8.604 -11.913 1.00 97.56 93 ARG A C 1
ATOM 713 O O . ARG A 1 93 ? 9.846 -8.546 -11.674 1.00 97.56 93 ARG A O 1
ATOM 720 N N . GLU A 1 94 ? 7.860 -7.530 -11.945 1.00 98.31 94 GLU A N 1
ATOM 721 C CA . GLU A 1 94 ? 8.360 -6.197 -11.618 1.00 98.31 94 GLU A CA 1
ATOM 722 C C . GLU A 1 94 ? 8.526 -6.016 -10.110 1.00 98.31 94 GLU A C 1
ATOM 724 O O . GLU A 1 94 ? 9.529 -5.437 -9.693 1.00 98.31 94 GLU A O 1
ATOM 729 N N . LEU A 1 95 ? 7.620 -6.581 -9.302 1.00 98.56 95 LEU A N 1
ATOM 730 C CA . LEU A 1 95 ? 7.751 -6.612 -7.842 1.00 98.56 95 LEU A CA 1
ATOM 731 C C . LEU A 1 95 ? 8.984 -7.422 -7.414 1.00 98.56 95 LEU A C 1
ATOM 733 O O . LEU A 1 95 ? 9.841 -6.889 -6.710 1.00 98.56 95 LEU A O 1
ATOM 737 N N . ASP A 1 96 ? 9.147 -8.640 -7.941 1.00 98.44 96 ASP A N 1
ATOM 738 C CA . ASP A 1 96 ? 10.311 -9.499 -7.668 1.00 98.44 96 ASP A CA 1
ATOM 739 C C . ASP A 1 96 ? 11.630 -8.808 -8.040 1.00 98.44 96 ASP A C 1
ATOM 741 O O . ASP A 1 96 ? 12.648 -8.915 -7.351 1.00 98.44 96 ASP A O 1
ATOM 745 N N . SER A 1 97 ? 11.628 -8.093 -9.167 1.00 98.31 97 SER A N 1
ATOM 746 C CA . SER A 1 97 ? 12.799 -7.355 -9.632 1.00 98.31 97 SER A CA 1
ATOM 747 C C . SER A 1 97 ? 13.087 -6.142 -8.747 1.00 98.31 97 SER A C 1
ATOM 749 O O . SER A 1 97 ? 14.247 -5.898 -8.420 1.00 98.31 97 SER A O 1
ATOM 751 N N . ALA A 1 98 ? 12.065 -5.383 -8.344 1.00 98.56 98 ALA A N 1
ATOM 752 C CA . ALA A 1 98 ? 12.228 -4.244 -7.444 1.00 98.56 98 ALA A CA 1
ATOM 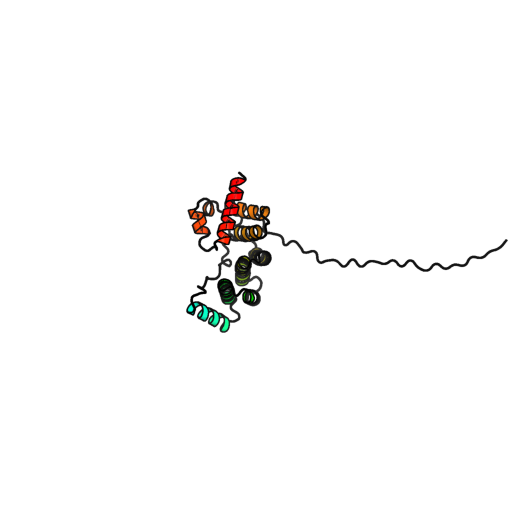753 C C . ALA A 1 98 ? 12.801 -4.681 -6.087 1.00 98.56 98 ALA A C 1
ATOM 755 O O . ALA A 1 98 ? 13.738 -4.057 -5.590 1.00 98.56 98 ALA A O 1
ATOM 756 N N . GLU A 1 99 ? 12.312 -5.793 -5.536 1.00 98.38 99 GLU A N 1
ATOM 757 C CA . GLU A 1 99 ? 12.835 -6.366 -4.295 1.00 98.38 99 GLU A CA 1
ATOM 758 C C . GLU A 1 99 ? 14.296 -6.797 -4.458 1.00 98.38 99 GLU A C 1
ATOM 760 O O . GLU A 1 99 ? 15.158 -6.364 -3.688 1.00 98.38 99 GLU A O 1
ATOM 765 N N . ARG A 1 100 ? 14.608 -7.539 -5.529 1.00 98.38 100 ARG A N 1
ATOM 766 C CA . ARG A 1 100 ? 15.972 -7.985 -5.855 1.00 98.38 100 ARG A CA 1
ATOM 767 C C . ARG A 1 100 ? 16.971 -6.836 -5.996 1.00 98.38 100 ARG A C 1
ATOM 769 O O . ARG A 1 100 ? 18.132 -7.007 -5.633 1.00 98.38 100 ARG A O 1
ATOM 776 N N . PHE A 1 101 ? 16.556 -5.706 -6.568 1.00 98.38 101 PHE A N 1
ATOM 777 C CA . PHE A 1 101 ? 17.437 -4.559 -6.823 1.00 98.38 101 PHE A CA 1
ATOM 778 C C . PHE A 1 101 ? 17.438 -3.502 -5.715 1.00 98.38 101 PHE A C 1
ATOM 780 O O . PHE A 1 101 ? 18.158 -2.512 -5.816 1.00 98.38 101 PHE A O 1
ATOM 787 N N . SER A 1 102 ? 16.674 -3.714 -4.649 1.00 98.06 102 SER A N 1
ATOM 788 C CA . SER A 1 102 ? 16.824 -2.971 -3.399 1.00 98.06 102 SER A CA 1
ATOM 7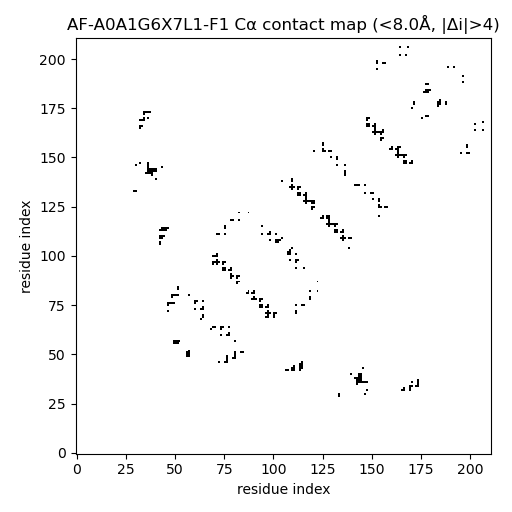89 C C . SER A 1 102 ? 17.832 -3.674 -2.493 1.00 98.06 102 SER A C 1
ATOM 791 O O . SER A 1 102 ? 17.975 -4.887 -2.579 1.00 98.06 102 SER A O 1
ATOM 793 N N . GLU A 1 103 ? 18.533 -2.965 -1.610 1.00 97.50 103 GLU A N 1
ATOM 794 C CA . GLU A 1 103 ? 19.459 -3.582 -0.646 1.00 97.50 103 GLU A CA 1
ATOM 795 C C . GLU A 1 103 ? 18.735 -4.004 0.646 1.00 97.50 103 GLU A C 1
ATOM 797 O O . GLU A 1 103 ? 17.831 -3.307 1.111 1.00 97.50 103 GLU A O 1
ATOM 802 N N . ALA A 1 104 ? 19.133 -5.126 1.254 1.00 96.19 104 ALA A N 1
ATOM 803 C CA . ALA A 1 104 ? 18.538 -5.619 2.500 1.00 96.19 104 ALA A CA 1
ATOM 804 C C . ALA A 1 104 ? 18.666 -4.614 3.643 1.00 96.19 104 ALA A C 1
ATOM 806 O O . ALA A 1 104 ? 19.737 -4.070 3.869 1.00 96.19 104 ALA A O 1
ATOM 807 N N . GLY A 1 105 ? 17.569 -4.351 4.358 1.00 94.50 105 GLY A N 1
ATOM 808 C CA . GLY A 1 105 ? 17.561 -3.382 5.457 1.00 94.50 105 GLY A CA 1
ATOM 809 C C . GLY A 1 105 ? 17.629 -1.909 5.025 1.00 94.50 105 GLY A C 1
ATOM 810 O O . GLY A 1 105 ? 17.469 -1.027 5.869 1.00 94.50 105 GLY A O 1
ATOM 811 N N . SER A 1 106 ? 17.778 -1.610 3.729 1.00 97.75 106 SER A N 1
ATOM 812 C CA . SER A 1 106 ? 17.844 -0.229 3.234 1.00 97.75 106 SER A CA 1
ATOM 813 C C . SER A 1 106 ? 16.476 0.475 3.238 1.00 97.75 106 SER A C 1
ATOM 815 O O . SER A 1 106 ? 15.451 -0.174 3.002 1.00 97.75 106 SER A O 1
ATOM 817 N N . PRO A 1 107 ? 16.418 1.813 3.398 1.00 97.88 107 PRO A N 1
ATOM 818 C CA . PRO A 1 107 ? 15.171 2.571 3.239 1.00 97.88 107 PRO A CA 1
ATOM 819 C C . PRO A 1 107 ? 14.476 2.320 1.893 1.00 97.88 107 PRO A C 1
ATOM 821 O O . PRO A 1 107 ? 13.248 2.276 1.822 1.00 97.88 107 PRO A O 1
ATOM 824 N N . LEU A 1 108 ? 15.254 2.079 0.832 1.00 98.12 108 LEU A N 1
ATOM 825 C CA . LEU A 1 108 ? 14.718 1.712 -0.476 1.00 98.12 108 LEU A CA 1
ATOM 826 C C . LEU A 1 108 ? 13.970 0.374 -0.429 1.00 98.12 108 LEU A C 1
ATOM 828 O O . LEU A 1 108 ? 12.880 0.278 -0.983 1.00 98.12 108 LEU A O 1
ATOM 832 N N . ARG A 1 109 ? 14.500 -0.648 0.254 1.00 98.44 109 ARG A N 1
ATOM 833 C CA . ARG A 1 109 ? 13.798 -1.932 0.402 1.00 98.44 109 ARG A CA 1
ATOM 834 C C . ARG A 1 109 ? 12.508 -1.803 1.201 1.00 98.44 109 ARG A C 1
ATOM 836 O O . ARG A 1 109 ? 11.497 -2.373 0.806 1.00 98.44 109 ARG A O 1
ATOM 843 N N . ARG A 1 110 ? 12.502 -0.978 2.248 1.00 98.31 110 ARG A N 1
ATOM 844 C CA . ARG A 1 110 ? 11.270 -0.648 2.979 1.00 98.31 110 ARG A CA 1
ATOM 845 C C . ARG A 1 110 ? 10.235 -0.004 2.056 1.00 98.31 110 ARG A C 1
ATOM 847 O O . ARG A 1 110 ? 9.077 -0.406 2.062 1.00 98.31 110 ARG A O 1
ATOM 854 N N . SER A 1 111 ? 10.680 0.934 1.213 1.00 98.50 111 SER A N 1
ATOM 855 C CA . SER A 1 111 ? 9.836 1.591 0.205 1.00 98.50 111 SER A CA 1
ATOM 856 C C . SER A 1 111 ? 9.272 0.586 -0.803 1.00 98.50 111 SER A C 1
ATOM 858 O O . SER A 1 111 ? 8.104 0.681 -1.179 1.00 98.50 111 SER A O 1
ATOM 860 N N . VAL A 1 112 ? 10.083 -0.393 -1.227 1.00 98.69 112 VAL A N 1
ATOM 861 C CA . VAL A 1 112 ? 9.654 -1.492 -2.104 1.00 98.69 112 VAL A CA 1
ATOM 862 C C . VAL A 1 112 ? 8.570 -2.324 -1.438 1.00 98.69 112 VAL A C 1
ATOM 864 O O . VAL A 1 112 ? 7.504 -2.469 -2.026 1.00 98.69 112 VAL A O 1
ATOM 867 N N . HIS A 1 113 ? 8.794 -2.808 -0.217 1.00 98.75 113 HIS A N 1
ATOM 868 C CA . HIS A 1 113 ? 7.812 -3.602 0.522 1.00 98.75 113 HIS A CA 1
ATOM 869 C C . HIS A 1 113 ? 6.506 -2.824 0.764 1.00 98.75 113 HIS A C 1
ATOM 871 O O . HIS A 1 113 ? 5.416 -3.332 0.505 1.00 98.75 113 HIS A O 1
ATOM 877 N N . PHE A 1 114 ? 6.595 -1.551 1.158 1.00 98.75 114 PHE A N 1
ATOM 878 C CA . PHE A 1 114 ? 5.427 -0.687 1.335 1.00 98.75 114 PHE A CA 1
ATOM 879 C C . PHE A 1 114 ? 4.582 -0.569 0.053 1.00 98.75 114 PHE A C 1
ATOM 881 O O . PHE A 1 114 ? 3.364 -0.767 0.075 1.00 98.75 114 PHE A O 1
ATOM 888 N N . ASN A 1 115 ? 5.225 -0.270 -1.078 1.00 98.56 115 ASN A N 1
ATOM 889 C CA . ASN A 1 115 ? 4.548 -0.096 -2.364 1.00 98.56 115 ASN A CA 1
ATOM 890 C C . ASN A 1 115 ? 4.055 -1.419 -2.959 1.00 98.56 115 ASN A C 1
ATOM 892 O O . ASN A 1 115 ? 2.947 -1.467 -3.491 1.00 98.56 115 ASN A O 1
ATOM 896 N N . ALA A 1 116 ? 4.839 -2.494 -2.846 1.00 98.69 116 ALA A N 1
ATOM 897 C CA . ALA A 1 116 ? 4.429 -3.832 -3.255 1.00 98.69 116 ALA A CA 1
ATOM 898 C C . ALA A 1 116 ? 3.160 -4.257 -2.511 1.00 98.69 116 ALA A C 1
ATOM 900 O O . ALA A 1 116 ? 2.244 -4.778 -3.141 1.00 98.69 116 ALA A O 1
ATOM 901 N N . GLY A 1 117 ? 3.052 -3.942 -1.215 1.00 98.38 117 GLY A N 1
ATOM 902 C CA . GLY A 1 117 ? 1.839 -4.193 -0.444 1.00 98.38 117 GLY A CA 1
ATOM 903 C C . GLY A 1 117 ? 0.600 -3.514 -1.039 1.00 98.38 117 GLY A C 1
ATOM 904 O O . GLY A 1 117 ? -0.417 -4.166 -1.262 1.00 98.38 117 GLY A O 1
ATOM 905 N N . TRP A 1 118 ? 0.697 -2.235 -1.414 1.00 97.88 118 TRP A N 1
ATOM 906 C CA . TRP A 1 118 ? -0.412 -1.522 -2.065 1.00 97.88 118 TRP A CA 1
ATOM 907 C C . TRP A 1 118 ? -0.760 -2.062 -3.454 1.00 97.88 118 TRP A C 1
ATOM 909 O O . TRP A 1 118 ? -1.939 -2.144 -3.802 1.00 97.88 118 TRP A O 1
ATOM 919 N N . ILE A 1 119 ? 0.245 -2.439 -4.245 1.00 97.62 119 ILE A N 1
ATOM 920 C CA . ILE A 1 119 ? 0.038 -3.013 -5.580 1.00 97.62 119 ILE A CA 1
ATOM 921 C C . ILE A 1 119 ? -0.667 -4.373 -5.466 1.00 97.62 119 ILE A C 1
ATOM 923 O O . ILE A 1 119 ? -1.656 -4.608 -6.161 1.00 97.62 119 ILE A O 1
ATOM 927 N N . LEU A 1 120 ? -0.215 -5.241 -4.555 1.00 98.19 120 LEU A N 1
ATOM 928 C CA . LEU A 1 120 ? -0.824 -6.550 -4.296 1.00 98.19 120 LEU A CA 1
ATOM 929 C C . LEU A 1 120 ? -2.243 -6.416 -3.740 1.00 98.19 120 LEU A C 1
ATOM 931 O O . LEU A 1 120 ? -3.153 -7.097 -4.214 1.00 98.19 120 LEU A O 1
ATOM 935 N N . PHE A 1 121 ? -2.472 -5.463 -2.833 1.00 97.75 121 PHE A N 1
ATOM 936 C CA . PHE A 1 121 ? -3.806 -5.173 -2.310 1.00 97.75 121 PHE A CA 1
ATOM 937 C C . PHE A 1 121 ? -4.788 -4.836 -3.441 1.00 97.75 121 PHE A C 1
ATOM 939 O O . PHE A 1 121 ? -5.874 -5.407 -3.523 1.00 97.75 121 PHE A O 1
ATOM 946 N N . ARG A 1 122 ? -4.387 -3.970 -4.381 1.00 95.06 122 ARG A N 1
ATOM 947 C CA . ARG A 1 122 ? -5.207 -3.599 -5.552 1.00 95.06 122 ARG A CA 1
ATOM 948 C C . ARG A 1 122 ? -5.346 -4.722 -6.583 1.00 95.06 122 ARG A C 1
ATOM 950 O O . ARG A 1 122 ? -6.272 -4.704 -7.394 1.00 95.06 122 ARG A O 1
ATOM 957 N N . MET A 1 123 ? -4.452 -5.708 -6.562 1.00 95.75 123 MET A N 1
ATOM 958 C CA . MET A 1 123 ? -4.617 -6.956 -7.308 1.00 95.75 123 MET A CA 1
ATOM 959 C C . MET A 1 123 ? -5.615 -7.922 -6.656 1.00 95.75 123 MET A C 1
ATOM 961 O O . MET A 1 123 ? -6.032 -8.868 -7.323 1.00 95.75 123 MET A O 1
ATOM 965 N N . GLY A 1 124 ? -6.015 -7.679 -5.405 1.00 95.56 124 GLY A N 1
ATOM 966 C CA . GLY A 1 124 ? -6.828 -8.592 -4.600 1.00 95.56 124 GLY A CA 1
ATOM 967 C C . GLY A 1 124 ? -6.013 -9.665 -3.871 1.00 95.56 124 GLY A C 1
ATOM 968 O O . GLY A 1 124 ? -6.598 -10.546 -3.249 1.00 95.56 124 GLY A O 1
ATOM 969 N N . ASP A 1 125 ? -4.680 -9.604 -3.932 1.00 97.25 125 ASP A N 1
ATOM 970 C CA . ASP A 1 125 ? -3.794 -10.487 -3.172 1.00 97.25 125 ASP A CA 1
ATOM 971 C C . ASP A 1 125 ? -3.548 -9.889 -1.781 1.00 97.25 125 ASP A C 1
ATOM 973 O O . ASP A 1 125 ? -2.545 -9.222 -1.516 1.00 97.25 125 ASP A O 1
ATOM 977 N N . PHE A 1 126 ? -4.529 -10.067 -0.897 1.00 96.75 126 PHE A N 1
ATOM 978 C CA . PHE A 1 126 ? -4.512 -9.474 0.439 1.00 96.75 126 PHE A CA 1
ATOM 979 C C . PHE A 1 126 ? -3.486 -10.130 1.374 1.00 96.75 126 PHE A C 1
ATOM 981 O O . PHE A 1 126 ? -2.911 -9.443 2.221 1.00 96.75 126 PHE A O 1
ATOM 988 N N . ASP A 1 127 ? -3.212 -11.427 1.200 1.00 96.06 127 ASP A N 1
ATOM 989 C CA . ASP A 1 127 ? -2.173 -12.131 1.960 1.00 96.06 127 ASP A CA 1
ATOM 990 C C . ASP A 1 127 ? -0.780 -11.664 1.538 1.00 96.06 127 ASP A C 1
ATOM 992 O O . ASP A 1 127 ? 0.043 -11.313 2.389 1.00 96.06 127 ASP A O 1
ATOM 996 N N . GLY A 1 128 ? -0.534 -11.566 0.227 1.00 96.81 128 GLY A N 1
ATOM 997 C CA . GLY A 1 128 ? 0.688 -10.981 -0.311 1.00 96.81 128 GLY A CA 1
ATOM 998 C C . GLY A 1 128 ? 0.872 -9.535 0.149 1.00 96.81 128 GLY A C 1
ATOM 999 O O . GLY A 1 128 ? 1.962 -9.164 0.589 1.00 96.81 128 GLY A O 1
ATOM 1000 N N . ALA A 1 129 ? -0.199 -8.734 0.139 1.00 98.12 129 ALA A N 1
ATOM 1001 C CA . ALA A 1 129 ? -0.166 -7.354 0.613 1.00 98.12 129 ALA A CA 1
ATOM 1002 C C . ALA A 1 129 ? 0.278 -7.250 2.077 1.00 98.12 129 ALA A C 1
ATOM 1004 O O . ALA A 1 129 ? 1.221 -6.522 2.394 1.00 98.12 129 ALA A O 1
ATOM 1005 N N . ARG A 1 130 ? -0.355 -8.033 2.959 1.00 97.12 130 ARG A N 1
ATOM 1006 C CA . ARG A 1 130 ? 0.009 -8.113 4.378 1.00 97.12 130 ARG A CA 1
ATOM 1007 C C . ARG A 1 130 ? 1.440 -8.570 4.580 1.00 97.12 130 ARG A C 1
ATOM 1009 O O . ARG A 1 130 ? 2.137 -7.975 5.391 1.00 97.12 130 ARG A O 1
ATOM 1016 N N . SER A 1 131 ? 1.884 -9.596 3.855 1.00 97.00 131 SER A N 1
ATOM 1017 C CA . SER A 1 131 ? 3.258 -10.091 3.964 1.00 97.00 131 SER A CA 1
ATOM 1018 C C . SER A 1 131 ? 4.264 -8.987 3.634 1.00 97.00 131 SER A C 1
ATOM 1020 O O . SER A 1 131 ? 5.234 -8.799 4.364 1.00 97.00 131 SER A O 1
ATOM 1022 N N . GLN A 1 132 ? 4.023 -8.221 2.568 1.00 98.50 132 GLN A N 1
ATOM 1023 C CA . GLN A 1 132 ? 4.889 -7.110 2.172 1.00 98.50 132 GLN A CA 1
ATOM 10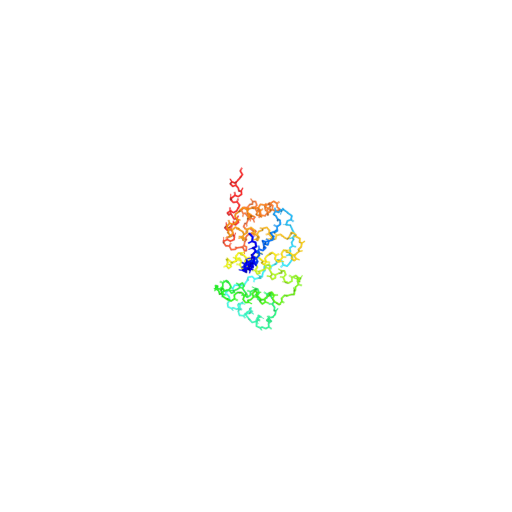24 C C . GLN A 1 132 ? 4.860 -5.969 3.201 1.00 98.50 132 GLN A C 1
ATOM 1026 O O . GLN A 1 132 ? 5.908 -5.498 3.638 1.00 98.50 132 GLN A O 1
ATOM 1031 N N . TRP A 1 133 ? 3.683 -5.567 3.681 1.00 98.50 133 TRP A N 1
ATOM 1032 C CA . TRP A 1 133 ? 3.585 -4.556 4.738 1.00 98.50 133 TRP A CA 1
ATOM 1033 C C . TRP A 1 133 ? 4.207 -4.998 6.060 1.00 98.50 133 TRP A C 1
ATOM 1035 O O . TRP A 1 133 ? 4.830 -4.182 6.735 1.00 98.50 133 TRP A O 1
ATOM 1045 N N . LEU A 1 134 ? 4.125 -6.281 6.410 1.00 97.94 134 LEU A N 1
ATOM 1046 C CA . LEU A 1 134 ? 4.785 -6.820 7.593 1.00 97.94 134 LEU A CA 1
ATOM 1047 C C . LEU A 1 134 ? 6.307 -6.660 7.496 1.00 97.94 134 LEU A C 1
ATOM 1049 O O . LEU A 1 134 ? 6.921 -6.201 8.455 1.00 97.94 134 LEU A O 1
ATOM 1053 N N . GLN A 1 135 ? 6.906 -6.948 6.333 1.00 97.88 135 GLN A N 1
ATOM 1054 C CA . GLN A 1 135 ? 8.336 -6.703 6.106 1.00 97.88 135 GLN A CA 1
ATOM 1055 C C . GLN A 1 135 ? 8.686 -5.212 6.244 1.00 97.88 135 GLN A C 1
ATOM 1057 O O . GLN A 1 135 ? 9.662 -4.865 6.911 1.00 97.88 135 GLN A O 1
ATOM 1062 N N . ALA A 1 136 ? 7.877 -4.315 5.667 1.00 98.31 136 ALA A N 1
ATOM 1063 C CA . ALA A 1 136 ? 8.105 -2.871 5.760 1.00 98.31 136 ALA A CA 1
ATOM 1064 C C . ALA A 1 136 ? 8.047 -2.359 7.212 1.00 98.31 136 ALA A C 1
ATOM 1066 O O . ALA A 1 136 ? 8.937 -1.618 7.639 1.00 98.31 136 ALA A O 1
ATOM 1067 N N . TRP A 1 137 ? 7.038 -2.787 7.979 1.00 97.94 137 TRP A N 1
ATOM 1068 C CA . TRP A 1 137 ? 6.868 -2.424 9.387 1.00 97.94 137 TRP A CA 1
ATOM 1069 C C . TRP A 1 137 ? 7.994 -2.982 10.266 1.00 97.94 137 TRP A C 1
ATOM 1071 O O . TRP A 1 137 ? 8.611 -2.227 11.017 1.00 97.94 137 TRP A O 1
ATOM 1081 N N . GLN A 1 138 ? 8.331 -4.268 10.125 1.00 96.94 138 GLN A N 1
ATOM 1082 C CA . GLN A 1 138 ? 9.427 -4.890 10.878 1.00 96.94 138 GLN A CA 1
ATOM 1083 C C . GLN A 1 138 ? 10.758 -4.183 10.625 1.00 96.94 138 GLN A C 1
ATOM 1085 O O . GLN A 1 138 ? 11.530 -3.954 11.551 1.00 96.94 138 GLN A O 1
ATOM 1090 N N . GLN A 1 139 ? 11.014 -3.784 9.379 1.00 96.94 139 GLN A N 1
ATOM 1091 C CA . GLN A 1 139 ? 12.221 -3.045 9.043 1.00 96.94 139 GLN A CA 1
ATOM 1092 C C . GLN A 1 139 ? 12.209 -1.619 9.620 1.00 96.94 139 GLN A C 1
ATOM 1094 O O . GLN A 1 139 ? 13.280 -1.052 9.845 1.00 96.94 139 GLN A O 1
ATOM 1099 N N . HIS A 1 140 ? 11.035 -0.990 9.769 1.00 97.19 140 HIS A N 1
ATOM 1100 C CA . HIS A 1 140 ? 10.902 0.319 10.421 1.00 97.19 140 HIS A CA 1
ATOM 1101 C C . HIS A 1 140 ? 11.247 0.222 11.912 1.00 97.19 140 HIS A C 1
ATOM 1103 O O . HIS A 1 140 ? 11.968 1.070 12.426 1.00 97.19 140 HIS A O 1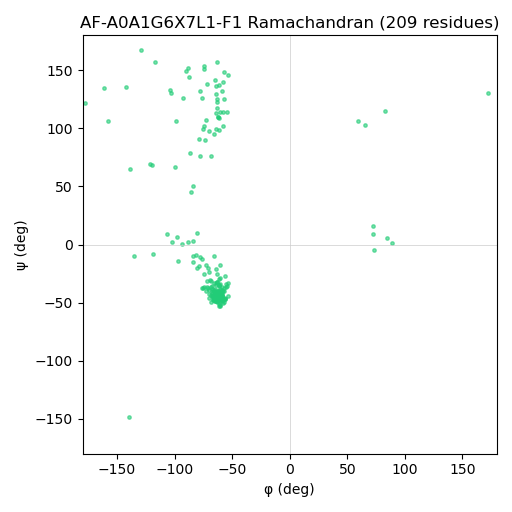
ATOM 1109 N N . GLY A 1 141 ? 10.755 -0.821 12.590 1.00 94.44 141 GLY A N 1
ATOM 1110 C CA . GLY A 1 141 ? 11.045 -1.091 14.003 1.00 94.44 141 GLY A CA 1
ATOM 1111 C C . GLY A 1 141 ? 10.356 -0.142 14.990 1.00 94.44 141 GLY A C 1
ATOM 1112 O O . GLY A 1 141 ? 10.765 -0.073 16.144 1.00 94.44 141 GLY A O 1
ATOM 1113 N N . GLY A 1 142 ? 9.335 0.591 14.539 1.00 95.56 142 GLY A N 1
ATOM 1114 C CA . GLY A 1 142 ? 8.604 1.583 15.333 1.00 95.56 142 GLY A CA 1
ATOM 1115 C C . GLY A 1 142 ? 7.105 1.533 15.055 1.00 95.56 142 GLY A C 1
ATOM 1116 O O . GLY A 1 142 ? 6.567 0.478 14.695 1.00 95.56 142 GLY A O 1
ATOM 1117 N N . HIS A 1 143 ? 6.448 2.685 15.161 1.00 97.31 143 HIS A N 1
ATOM 1118 C CA . HIS A 1 143 ? 4.999 2.815 15.030 1.00 97.31 143 HIS A CA 1
ATOM 1119 C C . HIS A 1 143 ? 4.631 3.757 13.865 1.00 97.31 143 HIS A C 1
ATOM 1121 O O . HIS A 1 143 ? 4.121 4.860 14.084 1.00 97.31 143 HIS A O 1
ATOM 1127 N N . PRO A 1 144 ? 4.883 3.342 12.606 1.00 97.88 144 PRO A N 1
ATOM 1128 C CA . PRO A 1 144 ? 4.631 4.180 11.443 1.00 97.88 144 PRO A CA 1
ATOM 1129 C C . PRO A 1 144 ? 3.135 4.345 11.136 1.00 97.88 144 PRO A C 1
ATOM 1131 O O . PRO A 1 144 ? 2.353 3.394 11.152 1.00 97.88 144 PRO A O 1
ATOM 1134 N N . ASP A 1 145 ? 2.748 5.568 10.797 1.00 96.94 145 ASP A N 1
ATOM 1135 C CA . ASP A 1 145 ? 1.373 6.047 10.660 1.00 96.94 145 ASP A CA 1
ATOM 1136 C C . ASP A 1 145 ? 0.481 5.272 9.688 1.00 96.94 145 ASP A C 1
ATOM 1138 O O . ASP A 1 145 ? -0.739 5.243 9.840 1.00 96.94 145 ASP A O 1
ATOM 1142 N N . TRP A 1 146 ? 1.075 4.650 8.680 1.00 97.06 146 TRP A N 1
ATOM 1143 C CA . TRP A 1 146 ? 0.363 3.934 7.635 1.00 97.06 146 TRP A CA 1
ATOM 1144 C C . TRP A 1 146 ? -0.113 2.538 8.063 1.00 97.06 146 TRP A C 1
ATOM 1146 O O . TRP A 1 146 ? -0.997 1.982 7.404 1.00 97.06 146 TRP A O 1
ATOM 1156 N N . VAL A 1 147 ? 0.447 1.961 9.136 1.00 98.31 147 VAL A N 1
ATOM 1157 C CA . VAL A 1 147 ? 0.189 0.566 9.542 1.00 98.31 147 VAL A CA 1
ATOM 1158 C C . VAL A 1 147 ? -1.285 0.313 9.867 1.00 98.31 147 VAL A C 1
ATOM 1160 O O . VAL A 1 147 ? -1.855 -0.584 9.240 1.00 98.31 147 VAL A O 1
ATOM 1163 N N . PRO A 1 148 ? -1.953 1.081 10.751 1.00 98.06 148 PRO A N 1
ATOM 1164 C CA . PRO A 1 148 ? -3.339 0.790 11.110 1.00 98.06 148 PRO A CA 1
ATOM 1165 C C . PRO A 1 148 ? -4.278 0.735 9.901 1.00 98.06 148 PRO A C 1
ATOM 1167 O O . PRO A 1 148 ? -5.034 -0.221 9.742 1.00 98.06 148 PRO A O 1
ATOM 1170 N N . VAL A 1 149 ? -4.182 1.708 8.990 1.00 97.75 149 VAL A N 1
ATOM 1171 C CA . VAL A 1 149 ? -5.031 1.767 7.790 1.00 97.75 149 VAL A CA 1
ATOM 1172 C C . VAL A 1 149 ? -4.723 0.625 6.821 1.00 97.75 149 VAL A C 1
ATOM 1174 O O . VAL A 1 149 ? -5.649 -0.001 6.305 1.00 97.75 149 VAL A O 1
ATOM 1177 N N . ALA A 1 150 ? -3.445 0.334 6.564 1.00 98.06 150 ALA A N 1
ATOM 1178 C CA . ALA A 1 150 ? -3.052 -0.717 5.628 1.00 98.06 150 ALA A CA 1
ATOM 1179 C C . ALA A 1 150 ? -3.524 -2.103 6.101 1.00 98.06 150 ALA A C 1
ATOM 1181 O O . ALA A 1 150 ? -4.169 -2.840 5.348 1.00 98.06 150 ALA A O 1
ATOM 1182 N N . PHE A 1 151 ? -3.277 -2.437 7.370 1.00 98.44 151 PHE A N 1
ATOM 1183 C CA . PHE A 1 151 ? -3.679 -3.725 7.933 1.00 98.44 151 PHE A CA 1
ATOM 1184 C C . PHE A 1 151 ? -5.198 -3.832 8.096 1.00 98.44 151 PHE A C 1
ATOM 1186 O O . PHE A 1 151 ? -5.754 -4.875 7.746 1.00 98.44 151 PHE A O 1
ATOM 1193 N N . ALA A 1 152 ? -5.888 -2.762 8.512 1.00 98.44 152 ALA A N 1
ATOM 1194 C CA . ALA A 1 152 ? -7.351 -2.738 8.551 1.00 98.44 152 ALA A CA 1
ATOM 1195 C C . ALA A 1 152 ? -7.959 -3.044 7.175 1.00 98.44 152 ALA A C 1
ATOM 1197 O O . ALA A 1 152 ? -8.838 -3.897 7.068 1.00 98.44 152 ALA A O 1
ATOM 1198 N N . LEU A 1 153 ? -7.460 -2.412 6.108 1.00 98.50 153 LEU A N 1
ATOM 1199 C CA . LEU A 1 153 ? -7.947 -2.638 4.745 1.00 98.50 153 LEU A CA 1
ATOM 1200 C C . LEU A 1 153 ? -7.762 -4.088 4.285 1.00 98.50 153 LEU A C 1
ATOM 1202 O O . LEU A 1 153 ? -8.705 -4.680 3.752 1.00 98.50 153 LEU A O 1
ATOM 1206 N N . ALA A 1 154 ? -6.577 -4.673 4.480 1.00 97.62 154 ALA A N 1
ATOM 1207 C CA . ALA A 1 154 ? -6.337 -6.060 4.081 1.00 97.62 154 ALA A CA 1
ATOM 1208 C C . ALA A 1 154 ? -7.191 -7.048 4.878 1.00 97.62 154 ALA A C 1
ATOM 1210 O O . ALA A 1 154 ? -7.869 -7.875 4.273 1.00 97.62 154 ALA A O 1
ATOM 1211 N N . LEU A 1 155 ? -7.223 -6.929 6.207 1.00 97.81 155 LEU A N 1
ATOM 1212 C CA . LEU A 1 155 ? -7.996 -7.825 7.073 1.00 97.81 155 LEU A CA 1
ATOM 1213 C C . LEU A 1 155 ? -9.497 -7.721 6.790 1.00 97.81 155 LEU A C 1
ATOM 1215 O O . LEU A 1 155 ? -10.180 -8.736 6.648 1.00 97.81 155 LEU A O 1
ATOM 1219 N N . TRP A 1 156 ? -9.996 -6.501 6.576 1.00 98.25 156 TRP A N 1
ATOM 1220 C CA . TRP A 1 156 ? -11.372 -6.267 6.151 1.00 98.25 156 TRP A CA 1
ATOM 1221 C C . TRP A 1 156 ? -11.654 -6.970 4.821 1.00 98.25 156 TRP A C 1
ATOM 1223 O O . TRP A 1 156 ? -12.675 -7.636 4.663 1.00 98.25 156 TRP A O 1
ATOM 1233 N N . SER A 1 157 ? -10.747 -6.868 3.857 1.00 96.62 157 SER A N 1
ATOM 1234 C CA . SER A 1 157 ? -10.934 -7.481 2.538 1.00 96.62 157 SER A CA 1
ATOM 1235 C C . SER A 1 157 ? -10.851 -9.014 2.570 1.00 96.62 157 SER A C 1
ATOM 1237 O O . SER A 1 157 ? -11.468 -9.675 1.740 1.00 96.62 157 SER A O 1
ATOM 1239 N N . GLN A 1 158 ? -10.170 -9.580 3.568 1.00 95.44 158 GLN A N 1
ATOM 1240 C CA . GLN A 1 158 ? -10.098 -11.022 3.836 1.00 95.44 158 GLN A CA 1
ATOM 1241 C C . GLN A 1 158 ? -11.281 -11.561 4.650 1.00 95.44 158 GLN A C 1
ATOM 1243 O O . GLN A 1 158 ? -11.437 -12.772 4.779 1.00 95.44 158 GLN A O 1
ATOM 1248 N N . GLY A 1 159 ? -12.124 -10.678 5.191 1.00 96.12 159 GLY A N 1
ATOM 1249 C CA . GLY A 1 159 ? -13.265 -11.051 6.025 1.00 96.12 159 GLY A CA 1
ATOM 1250 C C . GLY A 1 159 ? -12.956 -11.177 7.519 1.00 96.12 159 GLY A C 1
ATOM 1251 O O . GLY A 1 159 ? -13.881 -11.444 8.283 1.00 96.12 159 GLY A O 1
ATOM 1252 N N . ASP A 1 160 ? -11.721 -10.918 7.957 1.00 96.81 160 ASP A N 1
ATOM 1253 C CA . ASP A 1 160 ? -11.370 -10.805 9.379 1.00 96.81 160 ASP A CA 1
ATOM 1254 C C . ASP A 1 160 ? -11.813 -9.432 9.910 1.00 96.81 160 ASP A C 1
ATOM 1256 O O . ASP A 1 160 ? -11.037 -8.478 10.029 1.00 96.81 160 ASP A O 1
ATOM 1260 N N . ARG A 1 161 ? -13.127 -9.309 10.131 1.00 96.94 161 ARG A N 1
ATOM 1261 C CA . ARG A 1 161 ? -13.777 -8.047 10.506 1.00 96.94 161 ARG A CA 1
ATOM 1262 C C . ARG A 1 161 ? -13.332 -7.566 11.880 1.00 96.94 161 ARG A C 1
ATOM 1264 O O . ARG A 1 161 ? -13.102 -6.372 12.035 1.00 96.94 161 ARG A O 1
ATOM 1271 N N . ASP A 1 162 ? -13.186 -8.469 12.842 1.00 97.25 162 ASP A N 1
ATOM 1272 C CA . ASP A 1 162 ? -12.887 -8.106 14.227 1.00 97.25 162 ASP A CA 1
ATOM 1273 C C . ASP A 1 162 ? -11.487 -7.497 14.342 1.00 97.25 162 ASP A C 1
ATOM 1275 O O . ASP A 1 162 ? -11.327 -6.399 14.885 1.00 97.25 162 ASP A O 1
ATOM 1279 N N . THR A 1 163 ? -10.480 -8.144 13.746 1.00 97.25 163 THR A N 1
ATOM 1280 C CA . THR A 1 163 ? -9.108 -7.623 13.757 1.00 97.25 163 THR A CA 1
ATOM 1281 C C . THR A 1 163 ? -8.997 -6.342 12.926 1.00 97.25 163 THR A C 1
ATOM 1283 O O . THR A 1 163 ? -8.333 -5.389 13.337 1.00 97.25 163 THR A O 1
ATOM 1286 N N . ALA A 1 164 ? -9.696 -6.255 11.789 1.00 98.25 164 ALA A N 1
ATOM 1287 C CA . ALA A 1 164 ? -9.736 -5.031 10.990 1.00 98.25 164 ALA A CA 1
ATOM 1288 C C . ALA A 1 164 ? -10.311 -3.838 11.770 1.00 98.25 164 ALA A C 1
ATOM 1290 O O . ALA A 1 164 ? -9.744 -2.743 11.744 1.00 98.25 164 ALA A O 1
ATOM 1291 N N . LEU A 1 165 ? -11.412 -4.051 12.498 1.00 98.19 165 LEU A N 1
ATOM 1292 C CA . LEU A 1 165 ? -12.031 -3.026 13.337 1.00 98.19 165 LEU A CA 1
ATOM 1293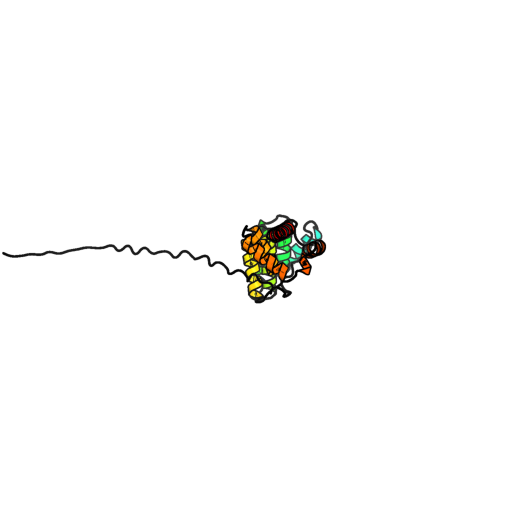 C C . LEU A 1 165 ? -11.127 -2.626 14.505 1.00 98.19 165 LEU A C 1
ATOM 1295 O O . LEU A 1 165 ? -11.123 -1.452 14.872 1.00 98.19 165 LEU A O 1
ATOM 1299 N N . ALA A 1 166 ? -10.333 -3.547 15.060 1.00 97.94 166 ALA A N 1
ATOM 1300 C CA . ALA A 1 166 ? -9.344 -3.224 16.087 1.00 97.94 166 ALA A CA 1
ATOM 1301 C C . ALA A 1 166 ? -8.264 -2.261 15.560 1.00 97.94 166 ALA A C 1
ATOM 1303 O O . ALA A 1 166 ? -8.014 -1.226 16.183 1.00 97.94 166 ALA A O 1
ATOM 1304 N N . PHE A 1 167 ? -7.693 -2.532 14.381 1.00 98.38 167 PHE A N 1
ATOM 1305 C CA . PHE A 1 167 ? -6.748 -1.615 13.729 1.00 98.38 167 PHE A CA 1
ATOM 1306 C C . PHE A 1 167 ? -7.386 -0.270 13.383 1.00 98.38 167 PHE A C 1
ATOM 1308 O O . PHE A 1 167 ? -6.806 0.781 13.654 1.00 98.38 167 PHE A O 1
ATOM 1315 N N . PHE A 1 168 ? -8.595 -0.270 12.821 1.00 97.75 168 PHE A N 1
ATOM 1316 C CA . PHE A 1 168 ? -9.246 0.986 12.461 1.00 97.75 168 PHE A CA 1
ATOM 1317 C C . PHE A 1 168 ? -9.635 1.806 13.697 1.00 97.75 168 PHE A C 1
ATOM 1319 O O . PHE A 1 168 ? -9.487 3.023 13.708 1.00 97.75 168 PHE A O 1
ATOM 1326 N N . LYS A 1 169 ? -10.045 1.162 14.794 1.00 97.19 169 LYS A N 1
ATOM 1327 C CA . LYS A 1 169 ? -10.278 1.838 16.076 1.00 97.19 169 LYS A CA 1
ATOM 1328 C C . LYS A 1 169 ? -8.998 2.473 16.624 1.00 97.19 169 LYS A C 1
ATOM 1330 O O . LYS A 1 169 ? -9.069 3.580 17.153 1.00 97.19 169 LYS A O 1
ATOM 1335 N N . ALA A 1 170 ? -7.855 1.800 16.492 1.00 96.94 170 ALA A N 1
ATOM 1336 C CA . ALA A 1 170 ? -6.559 2.363 16.856 1.00 96.94 170 ALA A CA 1
ATOM 1337 C C . ALA A 1 1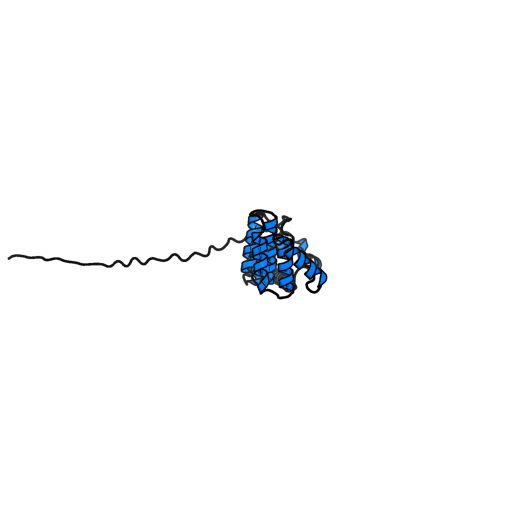70 ? -6.215 3.606 16.012 1.00 96.94 170 ALA A C 1
ATOM 1339 O O . ALA A 1 170 ? -5.812 4.619 16.579 1.00 96.94 170 ALA A O 1
ATOM 1340 N N . GLU A 1 171 ? -6.474 3.579 14.699 1.00 97.19 171 GLU A N 1
ATOM 1341 C CA . GLU A 1 171 ? -6.317 4.746 13.812 1.00 97.19 171 GLU A CA 1
ATOM 1342 C C . GLU A 1 171 ? -7.185 5.932 14.262 1.00 97.19 171 GLU A C 1
ATOM 1344 O O . GLU A 1 171 ? -6.693 7.053 14.402 1.00 97.19 171 GLU A O 1
ATOM 1349 N N . LEU A 1 172 ? -8.469 5.685 14.545 1.00 95.50 172 LEU A N 1
ATOM 1350 C CA . LEU A 1 172 ? -9.396 6.72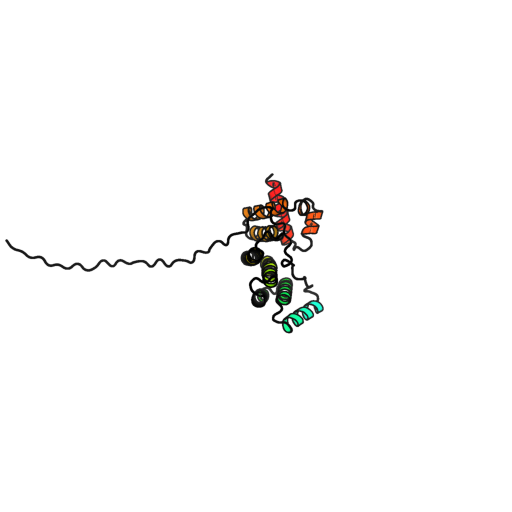2 15.011 1.00 95.50 172 LEU A CA 1
ATOM 1351 C C . LEU A 1 172 ? -8.988 7.307 16.369 1.00 95.50 172 LEU A C 1
ATOM 1353 O O . LEU A 1 172 ? -9.246 8.480 16.629 1.00 95.50 172 LEU A O 1
ATOM 1357 N N . ALA A 1 173 ? -8.380 6.501 17.243 1.00 95.06 173 ALA A N 1
ATOM 1358 C CA . ALA A 1 173 ? -7.885 6.956 18.538 1.00 95.06 173 ALA A CA 1
ATOM 1359 C C . ALA A 1 173 ? -6.591 7.775 18.412 1.00 95.06 173 ALA A C 1
ATOM 1361 O O . ALA A 1 173 ? -6.429 8.759 19.131 1.00 95.06 173 ALA A O 1
ATOM 1362 N N . ALA A 1 174 ? -5.695 7.393 17.499 1.00 95.50 174 ALA A N 1
ATOM 1363 C CA . ALA A 1 174 ? -4.430 8.084 17.262 1.00 95.50 174 ALA A CA 1
ATOM 1364 C C . ALA A 1 174 ? -4.620 9.439 16.560 1.00 95.50 174 ALA A C 1
ATOM 1366 O O . ALA A 1 174 ? -3.894 10.390 16.847 1.00 95.50 174 ALA A O 1
ATOM 1367 N N . ARG A 1 175 ? -5.585 9.534 15.632 1.00 93.75 175 ARG A N 1
ATOM 1368 C CA . ARG A 1 175 ? -5.816 10.721 14.786 1.00 93.75 175 ARG A CA 1
ATOM 1369 C C . ARG A 1 175 ? -7.297 11.038 14.624 1.00 93.75 175 ARG A C 1
ATOM 1371 O O . ARG A 1 175 ? -7.840 10.950 13.520 1.00 93.75 175 ARG A O 1
ATOM 1378 N N . PRO A 1 176 ? -7.994 11.397 15.705 1.00 91.62 176 PRO A N 1
ATOM 1379 C CA . PRO A 1 176 ? -9.433 11.588 15.634 1.00 91.62 176 PRO A CA 1
ATOM 1380 C C . PRO A 1 176 ? -9.796 12.716 14.647 1.00 91.62 176 PRO A C 1
ATOM 1382 O O . PRO A 1 176 ? -10.795 12.636 13.937 1.00 91.62 176 PRO A O 1
ATOM 1385 N N . ASP A 1 177 ? -8.991 13.769 14.541 1.00 91.88 177 ASP A N 1
ATOM 1386 C CA . ASP A 1 177 ? -9.177 14.897 13.619 1.00 91.88 177 ASP A CA 1
ATOM 1387 C C . ASP A 1 177 ? -9.179 14.500 12.131 1.00 91.88 177 ASP A C 1
ATOM 1389 O O . ASP A 1 177 ? -9.882 15.127 11.341 1.00 91.88 177 ASP A O 1
ATOM 1393 N N . GLN A 1 178 ? -8.478 13.429 11.748 1.00 90.88 178 GLN A N 1
ATOM 1394 C CA . GLN A 1 178 ? -8.381 12.990 10.348 1.00 90.88 178 GLN A CA 1
ATOM 1395 C C . GLN A 1 178 ? -9.582 12.170 9.853 1.00 90.88 178 GLN A C 1
ATOM 1397 O O . GLN A 1 178 ? -9.688 11.911 8.655 1.00 90.88 178 GLN A O 1
ATOM 1402 N N . TRP A 1 179 ? -10.492 11.767 10.745 1.00 92.38 179 TRP A N 1
ATOM 1403 C CA . TRP A 1 179 ? -11.567 10.818 10.418 1.00 92.38 179 TRP A CA 1
ATOM 1404 C C . TRP A 1 179 ? -12.954 11.214 10.945 1.00 92.38 179 TRP A C 1
ATOM 1406 O O . TRP A 1 179 ? -13.955 10.590 10.589 1.00 92.38 179 TRP A O 1
ATOM 1416 N N . GLN A 1 180 ? -13.039 12.231 11.806 1.00 87.25 180 GLN A N 1
ATOM 1417 C CA . GLN A 1 180 ? -14.281 12.613 12.490 1.00 87.25 180 GLN A CA 1
ATOM 1418 C C . GLN A 1 180 ? -15.313 13.327 11.607 1.00 87.25 180 GLN A C 1
ATOM 1420 O O . GLN A 1 180 ? -16.500 13.280 11.927 1.00 87.25 180 GLN A O 1
ATOM 1425 N N . SER A 1 181 ? -14.898 13.994 10.527 1.00 90.81 181 SER A N 1
ATOM 1426 C CA . SER A 1 181 ? -15.801 14.713 9.621 1.00 90.81 181 SER A CA 1
ATOM 1427 C C . SER A 1 181 ? -15.769 14.127 8.211 1.00 90.81 181 SER A C 1
ATOM 1429 O O . SER A 1 181 ? -14.786 13.506 7.807 1.00 90.81 181 SER A O 1
ATOM 1431 N N . ALA A 1 182 ? -16.840 14.350 7.444 1.00 90.75 182 ALA A N 1
ATOM 1432 C CA . ALA A 1 182 ? -16.890 13.953 6.036 1.00 90.75 182 ALA A CA 1
ATOM 1433 C C . ALA A 1 182 ? -15.772 14.624 5.218 1.00 90.75 182 ALA A C 1
ATOM 1435 O O . ALA A 1 182 ? -15.130 13.972 4.403 1.00 90.75 182 ALA A O 1
ATOM 1436 N N . GLU A 1 183 ? -15.484 15.898 5.497 1.00 93.88 183 GLU A N 1
ATOM 1437 C CA . GLU A 1 183 ? -14.392 16.637 4.856 1.00 93.88 183 GLU A CA 1
ATOM 1438 C C . GLU A 1 183 ? -13.018 16.040 5.190 1.00 93.88 183 GLU A C 1
ATOM 1440 O O . GLU A 1 183 ? -12.207 15.830 4.289 1.00 93.88 183 GLU A O 1
ATOM 1445 N N . ALA A 1 184 ? -12.764 15.711 6.461 1.00 93.38 184 ALA A N 1
ATOM 1446 C CA . ALA A 1 184 ? -11.510 15.086 6.877 1.00 93.38 184 ALA A CA 1
ATOM 1447 C C . ALA A 1 184 ? -11.343 13.698 6.243 1.00 93.38 184 ALA A C 1
ATOM 1449 O O . ALA A 1 184 ? -10.276 13.384 5.712 1.00 93.38 184 ALA A O 1
ATOM 1450 N N . PHE A 1 185 ? -12.420 12.906 6.209 1.00 93.25 185 PHE A N 1
ATOM 1451 C CA . PHE A 1 185 ? -12.447 11.614 5.531 1.00 93.25 185 PHE A CA 1
ATOM 1452 C C . PHE A 1 185 ? -12.126 11.751 4.035 1.00 93.25 185 PHE A C 1
ATOM 1454 O O . PHE A 1 185 ? -11.285 11.021 3.502 1.00 93.25 185 PHE A O 1
ATOM 1461 N N . ASP A 1 186 ? -12.765 12.694 3.345 1.00 93.25 186 ASP A N 1
ATOM 1462 C CA . ASP A 1 186 ? -12.544 12.926 1.918 1.00 93.25 186 ASP A CA 1
ATOM 1463 C C . ASP A 1 186 ? -11.121 13.412 1.640 1.00 93.25 186 ASP A C 1
ATOM 1465 O O . ASP A 1 186 ? -10.466 12.899 0.732 1.00 93.25 186 ASP A O 1
ATOM 1469 N N . ALA A 1 187 ? -10.595 14.322 2.461 1.00 93.38 187 ALA A N 1
ATOM 1470 C CA . ALA A 1 187 ? -9.218 14.791 2.358 1.00 93.38 187 ALA A CA 1
ATOM 1471 C C . ALA A 1 187 ? -8.207 13.652 2.571 1.00 93.38 187 ALA A C 1
ATOM 1473 O O . ALA A 1 187 ? -7.264 13.508 1.787 1.00 93.38 187 ALA A O 1
ATOM 1474 N N . ARG A 1 188 ? -8.416 12.804 3.589 1.00 92.50 188 ARG A N 1
ATOM 1475 C CA . ARG A 1 188 ? -7.535 11.673 3.922 1.00 92.50 188 ARG A CA 1
ATOM 1476 C C . ARG A 1 188 ? -7.566 10.573 2.865 1.00 92.50 188 ARG A C 1
ATOM 1478 O O . ARG A 1 188 ? -6.555 9.908 2.644 1.00 92.50 188 ARG A O 1
ATOM 1485 N N . THR A 1 189 ? -8.705 10.388 2.202 1.00 93.62 189 THR A N 1
ATOM 1486 C CA . THR A 1 189 ? -8.924 9.289 1.253 1.00 93.62 189 THR A CA 1
ATOM 1487 C C . THR A 1 189 ? -8.941 9.717 -0.217 1.00 93.62 189 THR A C 1
ATOM 1489 O O . THR A 1 189 ? -9.226 8.896 -1.088 1.00 93.62 189 THR A O 1
ATOM 1492 N N . ARG A 1 190 ? -8.583 10.971 -0.527 1.00 90.62 190 ARG A N 1
ATOM 1493 C CA . ARG A 1 190 ? -8.648 11.539 -1.888 1.00 90.62 190 ARG A CA 1
ATOM 1494 C C . ARG A 1 190 ? -7.890 10.741 -2.956 1.00 90.62 190 ARG A C 1
ATOM 1496 O O . ARG A 1 190 ? -8.343 10.672 -4.091 1.00 90.62 190 ARG A O 1
ATOM 1503 N N . ASP A 1 191 ? -6.766 10.125 -2.583 1.00 87.25 191 ASP A N 1
ATOM 1504 C CA . ASP A 1 191 ? -5.904 9.353 -3.494 1.00 87.25 191 ASP A CA 1
ATOM 1505 C C . ASP A 1 191 ? -6.174 7.831 -3.427 1.00 87.25 191 ASP A C 1
ATOM 1507 O O . ASP A 1 191 ? -5.447 7.022 -4.016 1.00 87.25 191 ASP A O 1
ATOM 1511 N N . MET A 1 192 ? -7.205 7.419 -2.683 1.00 91.06 192 MET A N 1
ATOM 1512 C CA . MET A 1 192 ? -7.630 6.027 -2.564 1.00 91.06 192 MET A CA 1
ATOM 1513 C C . MET A 1 192 ? -8.672 5.669 -3.628 1.00 91.06 192 MET A C 1
ATOM 1515 O O . MET A 1 192 ? -9.498 6.480 -4.047 1.00 91.06 192 MET A O 1
ATOM 1519 N N . SER A 1 193 ? -8.661 4.409 -4.043 1.00 89.88 193 SER A N 1
ATOM 1520 C CA . SER A 1 193 ? -9.668 3.822 -4.918 1.00 89.88 193 SER A CA 1
ATOM 1521 C C . SER A 1 193 ? -11.059 3.817 -4.264 1.00 89.88 193 SER A C 1
ATOM 1523 O O . SER A 1 193 ? -11.175 3.780 -3.034 1.00 89.88 193 SER A O 1
ATOM 1525 N N . PRO A 1 194 ? -12.138 3.766 -5.067 1.00 92.38 194 PRO A N 1
ATOM 1526 C CA . PRO A 1 194 ? -13.497 3.655 -4.538 1.00 92.38 194 PRO A CA 1
ATOM 1527 C C . PRO A 1 194 ? -13.691 2.461 -3.590 1.00 92.38 194 PRO A C 1
ATOM 1529 O O . PRO A 1 194 ? -14.403 2.583 -2.599 1.00 92.38 194 PRO A O 1
ATOM 1532 N N . GLY A 1 195 ? -13.028 1.329 -3.856 1.00 92.12 195 GLY A N 1
ATOM 1533 C CA . GLY A 1 195 ? -13.096 0.140 -3.001 1.00 92.12 195 GLY A CA 1
ATOM 1534 C C . GLY A 1 195 ? -12.430 0.338 -1.636 1.00 92.12 195 GLY A C 1
ATOM 1535 O O . GLY A 1 195 ? -13.018 -0.012 -0.615 1.00 92.12 195 GLY A O 1
ATOM 1536 N N . GLU A 1 196 ? -11.244 0.956 -1.603 1.00 95.31 196 GLU A N 1
ATOM 1537 C CA . GLU A 1 196 ? -10.554 1.320 -0.353 1.00 95.31 196 GLU A CA 1
ATOM 1538 C C . GLU A 1 196 ? -11.419 2.287 0.479 1.00 95.31 196 GLU A C 1
ATOM 1540 O O . GLU A 1 196 ? -11.630 2.068 1.672 1.00 95.31 196 GLU A O 1
ATOM 1545 N N . ARG A 1 197 ? -11.995 3.315 -0.163 1.00 96.19 197 ARG A N 1
ATOM 1546 C CA . ARG A 1 197 ? -12.893 4.286 0.491 1.00 96.19 197 ARG A CA 1
ATOM 1547 C C . ARG A 1 197 ? -14.139 3.621 1.062 1.00 96.19 197 ARG A C 1
ATOM 1549 O O . ARG A 1 197 ? -14.485 3.861 2.216 1.00 96.19 197 ARG A O 1
ATOM 1556 N N . PHE A 1 198 ? -14.780 2.756 0.281 1.00 95.75 198 PHE A N 1
ATOM 1557 C CA . PHE A 1 198 ? -15.965 2.023 0.714 1.00 95.75 198 PHE A CA 1
ATOM 1558 C C . PHE A 1 198 ? -15.679 1.122 1.925 1.00 95.75 198 PHE A C 1
ATOM 1560 O O . PHE A 1 198 ? -16.475 1.079 2.865 1.00 95.75 198 PHE A O 1
ATOM 1567 N N . ALA A 1 199 ? -14.530 0.439 1.947 1.00 97.19 199 ALA A N 1
ATOM 1568 C CA . ALA A 1 199 ? -14.117 -0.379 3.085 1.00 97.19 199 ALA A CA 1
ATOM 1569 C C . ALA A 1 199 ? -13.953 0.455 4.367 1.00 97.19 199 ALA A C 1
ATOM 1571 O O . ALA A 1 199 ? -14.481 0.080 5.413 1.00 97.19 199 ALA A O 1
ATOM 1572 N N . LEU A 1 200 ? -13.287 1.611 4.280 1.00 97.31 200 LEU A N 1
ATOM 1573 C CA . LEU A 1 200 ? -13.101 2.519 5.419 1.00 97.31 200 LEU A CA 1
ATOM 1574 C C . LEU A 1 200 ? -14.432 3.081 5.934 1.00 97.31 200 LEU A C 1
ATOM 1576 O O . LEU A 1 200 ? -14.674 3.068 7.140 1.00 97.31 200 LEU A O 1
ATOM 1580 N N . GLN A 1 201 ? -15.331 3.494 5.035 1.00 95.62 201 GLN A N 1
ATOM 1581 C CA . GLN A 1 201 ? -16.680 3.942 5.410 1.00 95.62 201 GLN A CA 1
ATOM 1582 C C . GLN A 1 201 ? -17.472 2.833 6.107 1.00 95.62 201 GLN A C 1
ATOM 1584 O O . GLN A 1 201 ? -18.128 3.080 7.117 1.00 95.62 201 GLN A O 1
ATOM 1589 N N . SER A 1 202 ? -17.375 1.602 5.604 1.00 96.81 202 SER A N 1
ATOM 1590 C CA . SER A 1 202 ? -18.055 0.450 6.200 1.00 96.81 202 SER A CA 1
ATOM 1591 C C . SER A 1 202 ? -17.540 0.158 7.612 1.00 96.81 202 SER A C 1
ATOM 1593 O O . SER A 1 202 ? -18.334 -0.087 8.519 1.00 96.81 202 SER A O 1
ATOM 1595 N N . MET A 1 203 ? -16.223 0.241 7.831 1.00 97.44 203 MET A N 1
ATOM 1596 C CA . MET A 1 203 ? -15.633 0.100 9.167 1.00 97.44 203 MET A CA 1
ATOM 1597 C C . MET A 1 203 ? -16.081 1.222 10.109 1.00 97.44 203 MET A C 1
ATOM 1599 O O . MET A 1 203 ? -16.422 0.958 11.260 1.00 97.44 203 MET A O 1
ATOM 1603 N N . GLN A 1 204 ? -16.149 2.464 9.623 1.00 94.69 204 GLN A N 1
ATOM 1604 C CA . GLN A 1 204 ? -16.633 3.600 10.409 1.00 94.69 204 GLN A CA 1
ATOM 1605 C C . GLN A 1 204 ? -18.093 3.416 10.840 1.00 94.69 204 GLN A C 1
ATOM 1607 O O . GLN A 1 204 ? -18.425 3.641 12.005 1.00 94.69 204 GLN A O 1
ATOM 1612 N N . GLN A 1 205 ? -18.954 2.953 9.932 1.00 94.75 205 GLN A N 1
ATOM 1613 C CA . GLN A 1 205 ? -20.354 2.645 10.230 1.00 94.75 205 GLN A CA 1
ATOM 1614 C C . GLN A 1 205 ? -20.488 1.496 11.233 1.00 94.75 205 GLN A C 1
ATOM 1616 O O . GLN A 1 205 ? -21.247 1.614 12.194 1.00 94.75 205 GLN A O 1
ATOM 1621 N N . ALA A 1 206 ? -19.717 0.418 11.061 1.00 96.44 206 ALA A N 1
ATOM 1622 C CA . ALA A 1 206 ? -19.717 -0.712 11.986 1.00 96.44 206 ALA A CA 1
ATOM 1623 C C . ALA A 1 206 ? -19.337 -0.273 13.411 1.00 96.44 206 ALA A C 1
ATOM 1625 O O . ALA A 1 206 ? -20.059 -0.573 14.362 1.00 96.44 206 ALA A O 1
ATOM 1626 N N . LEU A 1 207 ? -18.268 0.521 13.558 1.00 94.88 207 LEU A N 1
ATOM 1627 C CA . LEU A 1 207 ? -17.852 1.066 14.855 1.00 94.88 207 LEU A CA 1
ATOM 1628 C C . LEU A 1 207 ? -18.882 2.026 15.463 1.00 94.88 207 LEU A C 1
ATOM 1630 O O . LEU A 1 207 ? -19.001 2.078 16.685 1.00 94.88 207 LEU A O 1
ATOM 1634 N N . ALA A 1 208 ? -19.610 2.788 14.644 1.00 92.31 208 ALA A N 1
ATOM 1635 C CA . ALA A 1 208 ? -20.671 3.674 15.117 1.00 92.31 208 ALA A CA 1
ATOM 1636 C C . ALA A 1 208 ? -21.903 2.896 15.604 1.00 92.31 208 ALA A C 1
ATOM 1638 O O . ALA A 1 208 ? -22.494 3.276 16.606 1.00 92.31 208 ALA A O 1
ATOM 1639 N N . SER A 1 209 ? -22.259 1.797 14.930 1.00 93.44 209 SER A N 1
ATOM 1640 C CA . SER A 1 209 ? -23.409 0.953 15.290 1.00 93.44 209 SER A CA 1
ATOM 1641 C C . SER A 1 209 ? -23.202 0.102 16.547 1.00 93.44 209 SER A C 1
ATOM 1643 O O . SER A 1 209 ? -24.169 -0.383 17.123 1.00 93.44 209 SER A O 1
ATOM 1645 N N . ALA A 1 210 ? -21.948 -0.086 16.964 1.00 87.44 210 ALA A N 1
ATOM 1646 C CA . ALA A 1 210 ? -21.582 -0.856 18.150 1.00 87.44 210 ALA A CA 1
ATOM 1647 C C . ALA A 1 210 ? -21.550 -0.017 19.448 1.00 87.44 210 ALA A C 1
ATOM 1649 O O . ALA A 1 210 ? -21.163 -0.542 20.493 1.00 87.44 210 ALA A O 1
ATOM 1650 N N . ARG A 1 211 ? -21.886 1.278 19.372 1.00 70.38 211 ARG A N 1
ATOM 1651 C CA . ARG A 1 211 ? -21.969 2.211 20.507 1.00 70.38 211 ARG A CA 1
ATOM 1652 C C . ARG A 1 211 ? -23.407 2.355 20.980 1.00 70.38 211 ARG A C 1
ATOM 1654 O O . ARG A 1 211 ? -23.579 2.459 22.212 1.00 70.38 211 ARG A O 1
#

pLDDT: mean 89.57, std 16.01, range [37.84, 98.75]

InterPro domains:
  IPR011990 Tetratricopeptide-like helical domain superfamily [G3DSA:1.25.40.10] (49-210)
  IPR011990 Tetratricopeptide-like helical domain superfamily [SSF48452] (55-181)

Nearest PDB structures (foldseek):
  6nsv-assembly1_A  TM=7.476E-01  e=7.743E-02  Homo sapiens
  8fyu-assembly2_A  TM=7.614E-01  e=2.488E-01  Homo sapiens
  7naz-assembly1_A  TM=6.667E-01  e=1.060E-01  Mycolicibacterium smegmatis MC2 155
  7n61-assembly1_1F  TM=5.306E-01  e=4.460E-01  Chlamydomonas reinhardtii
  8pkp-assembly1_V  TM=5.594E-01  e=1.876E+00  Homo sapiens

Secondary structure (DSSP, 8-state):
---------------------------PPPPP-STT--B--TT-PPPPP--TT-HHHHHHHHHHHHH-TT-HHHHHHHHHHHHHTT-GGGHHHHHHHHHHHSPTT-HHHHHHHHHHHHHHHHHT-HHHHHHHHHHHHHHH-S-BTTHHHHHHHHHHHHT-HHHHHHHHHHHHHH-GGGTSSHHHHHHHHTTS-HHHHHHHHHHHHHHHHT-

Solvent-accessible surface area (backbone atoms only — not comparable to full-atom values): 12108 Å² total; per-residue (Å²): 134,86,90,88,88,82,91,89,91,84,79,87,81,79,80,80,76,81,78,78,80,71,82,75,80,73,79,76,82,73,80,83,66,53,50,70,42,68,39,85,53,89,40,68,56,75,65,71,86,62,62,67,83,39,62,65,61,44,53,51,50,56,49,45,38,67,77,40,76,58,44,28,67,57,26,47,35,48,26,48,38,30,46,77,68,67,43,56,94,57,26,62,65,26,49,55,46,18,54,70,49,28,51,87,93,33,61,63,31,34,20,40,24,39,39,46,12,55,52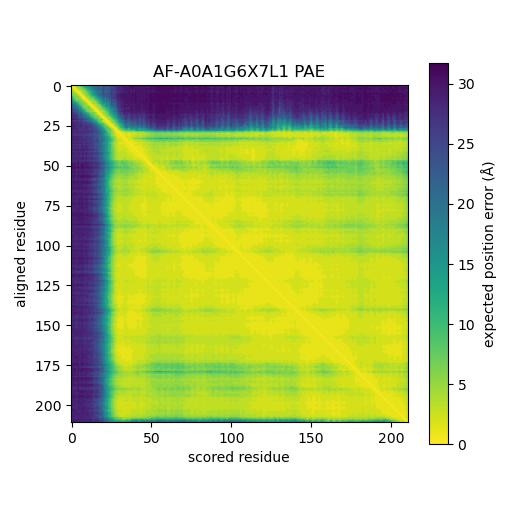,28,42,76,71,67,38,37,68,59,10,50,55,25,36,48,53,21,46,63,71,66,72,71,40,44,48,62,51,33,60,54,52,16,52,34,30,44,74,73,64,44,50,69,65,12,47,42,17,43,52,17,42,47,67,52,41,44,77,52,60,74,41,73,66,31,37,48,66,72,43,65,90,52,54,72,66,59,48,50,52,52,52,50,48,52,50,53,61,59,74,76,109

Mean predicted aligned error: 8.2 Å

Organism: NCBI:txid265719